Protein AF-A0A6M5Z534-F1 (afdb_monomer_lite)

Foldseek 3Di:
DQDPLVLLVQLLLLLLCVLQVNDDLVVSLVSLCCSQCVDPVPVDDPVPGQVVSVVVSVDCLRVPPPDPLFQDPLNSLLSLLSSLVSLDPDRQDPDDPPPPDPPCLVVLLVLLLVLLVQLVVQVVVCVVPNCVSSLVSLLVSVVVSVVVVCVVPVVVVVVVVVVLVSNQPPHPHPVRSVVSSVVCVVSVRDDDDRVVRDDDPPPPDPPPDCDPVNVVVVVVVVVVVVVVSSCCRNPVVSVVSVVSNPDDD

Radius of gyration: 26.41 Å; chains: 1; bounding box: 62×45×67 Å

Secondary structure (DSSP, 8-state):
----HHHHHHHHHHHHHHHTTSS-HHHHHHHHHHHHS--GGG---GGG--HHHHHHHHSHHHH-SS--SS--HHHHHHHHHHHHHHHS-PPPPP-----TTTTTHHHHHHHHHHHHHHHHHHHHHHHHS-HHHHHHHHHHHHHHHHHHHHHHT-HHHHHHHHHHHHTTTTSSSHHHHHHHGGGGGGGTPPPP-HHHH-PPP-TT-------HHHHHHHHHHHHHHHHHHHHIIIIIHHHHHHHHHHS--

pLDDT: mean 77.67, std 13.7, range [43.62, 94.12]

Organism: NCBI:txid2774151

Structure (mmCIF, N/CA/C/O backbone):
data_AF-A0A6M5Z534-F1
#
_entry.id   AF-A0A6M5Z534-F1
#
loop_
_atom_site.group_PDB
_atom_site.id
_atom_site.type_symbol
_atom_site.label_atom_id
_atom_site.label_alt_id
_atom_site.label_comp_id
_atom_site.label_asym_id
_atom_site.label_entity_id
_atom_site.label_seq_id
_atom_site.pdbx_PDB_ins_code
_atom_site.Cartn_x
_atom_site.Cartn_y
_atom_site.Cartn_z
_atom_site.occupancy
_atom_site.B_iso_or_equiv
_atom_site.auth_seq_id
_atom_site.auth_comp_id
_atom_site.auth_asym_id
_atom_site.auth_atom_id
_atom_site.pdbx_PDB_model_num
ATOM 1 N N . MET A 1 1 ? 7.774 17.736 -16.861 1.00 56.62 1 MET A N 1
ATOM 2 C CA . MET A 1 1 ? 9.237 18.019 -16.768 1.00 56.62 1 MET A CA 1
ATOM 3 C C . MET A 1 1 ? 9.898 17.125 -17.794 1.00 56.62 1 MET A C 1
ATOM 5 O O . MET A 1 1 ? 9.495 15.976 -17.872 1.00 56.62 1 MET A O 1
ATOM 9 N N . SER A 1 2 ? 10.858 17.611 -18.590 1.00 67.00 2 SER A N 1
ATOM 10 C CA . SER A 1 2 ? 11.433 16.790 -19.666 1.00 67.00 2 SER A CA 1
ATOM 11 C C . SER A 1 2 ? 12.039 15.503 -19.109 1.00 67.00 2 SER A C 1
ATOM 13 O O . SER A 1 2 ? 12.927 15.553 -18.260 1.00 67.00 2 SER A O 1
ATOM 15 N N . VAL A 1 3 ? 11.538 14.369 -19.587 1.00 72.50 3 VAL A N 1
ATOM 16 C CA . VAL A 1 3 ? 12.005 13.038 -19.203 1.00 72.50 3 VAL A CA 1
ATOM 17 C C . VAL A 1 3 ? 13.441 12.828 -19.692 1.00 72.50 3 VAL A C 1
ATOM 19 O O . VAL A 1 3 ? 13.715 12.964 -20.884 1.00 72.50 3 VAL A O 1
ATOM 22 N N . ASP A 1 4 ? 14.353 12.464 -18.788 1.00 83.94 4 ASP A N 1
ATOM 23 C CA . ASP A 1 4 ? 15.720 12.065 -19.141 1.00 83.94 4 ASP A CA 1
ATOM 24 C C . ASP A 1 4 ? 15.710 10.650 -19.742 1.00 83.94 4 ASP A C 1
ATOM 26 O O . ASP A 1 4 ? 15.787 9.644 -19.029 1.00 83.94 4 ASP A O 1
ATOM 30 N N . ARG A 1 5 ? 15.575 10.581 -21.073 1.00 86.38 5 ARG A N 1
ATOM 31 C CA . ARG A 1 5 ? 15.491 9.321 -21.830 1.00 86.38 5 ARG A CA 1
ATOM 32 C C . ARG A 1 5 ? 16.682 8.414 -21.590 1.00 86.38 5 ARG A C 1
ATOM 34 O O . ARG A 1 5 ? 16.492 7.268 -21.216 1.00 86.38 5 ARG A O 1
ATOM 41 N N . ALA A 1 6 ? 17.896 8.950 -21.683 1.00 87.62 6 ALA A N 1
ATOM 42 C CA . ALA A 1 6 ? 19.110 8.156 -21.520 1.00 87.62 6 ALA A CA 1
ATOM 43 C C . ALA A 1 6 ? 19.167 7.463 -20.147 1.00 87.62 6 ALA A C 1
ATOM 45 O O . ALA A 1 6 ? 19.640 6.332 -20.026 1.00 87.62 6 ALA A O 1
ATOM 46 N N . ARG A 1 7 ? 18.669 8.130 -19.100 1.00 85.81 7 ARG A N 1
ATOM 47 C CA . ARG A 1 7 ? 18.585 7.560 -17.751 1.00 85.81 7 ARG A CA 1
ATOM 48 C C . ARG A 1 7 ? 17.491 6.503 -17.639 1.00 85.81 7 ARG A C 1
ATOM 50 O O . ARG A 1 7 ? 17.735 5.471 -17.017 1.00 85.81 7 ARG A O 1
ATOM 57 N N . ARG A 1 8 ? 16.311 6.738 -18.221 1.00 88.19 8 ARG A N 1
ATOM 58 C CA . ARG A 1 8 ? 15.219 5.752 -18.218 1.00 88.19 8 ARG A CA 1
ATOM 59 C C . ARG A 1 8 ? 15.569 4.509 -19.023 1.00 88.19 8 ARG A C 1
ATOM 61 O O . ARG A 1 8 ? 15.353 3.419 -18.507 1.00 88.19 8 ARG A O 1
ATOM 68 N N . ASP A 1 9 ? 16.188 4.664 -20.187 1.00 90.75 9 ASP A N 1
ATOM 69 C CA . ASP A 1 9 ? 16.627 3.559 -21.044 1.00 90.75 9 ASP A CA 1
ATOM 70 C C . ASP A 1 9 ? 17.647 2.678 -20.310 1.00 90.75 9 ASP A C 1
ATOM 72 O O . ASP A 1 9 ? 17.491 1.463 -20.238 1.00 90.75 9 ASP A O 1
ATOM 76 N N . ALA A 1 10 ? 18.628 3.286 -19.633 1.00 90.38 10 ALA A N 1
ATOM 77 C CA . ALA A 1 10 ? 19.610 2.539 -18.846 1.00 90.38 10 ALA A CA 1
ATOM 78 C C . ALA A 1 10 ? 18.983 1.763 -17.669 1.00 90.38 10 ALA A C 1
ATOM 80 O O . ALA A 1 10 ? 19.443 0.674 -17.313 1.00 90.38 10 ALA A O 1
ATOM 81 N N . VAL A 1 11 ? 17.943 2.318 -17.038 1.00 90.81 11 VAL A N 1
ATOM 82 C CA . VAL A 1 11 ? 17.196 1.630 -15.975 1.00 90.81 11 VAL A CA 1
ATOM 83 C C . VAL A 1 11 ? 16.298 0.532 -16.552 1.00 90.81 11 VAL A C 1
ATOM 85 O O . VAL A 1 11 ? 16.211 -0.546 -15.960 1.00 90.81 11 VAL A O 1
ATOM 88 N N . ALA A 1 12 ? 15.667 0.778 -17.701 1.00 92.88 12 ALA A N 1
ATOM 89 C CA . ALA A 1 12 ? 14.859 -0.192 -18.429 1.00 92.88 12 ALA A CA 1
ATOM 90 C C . ALA A 1 12 ? 15.702 -1.408 -18.836 1.00 92.88 12 ALA A C 1
ATOM 92 O O . ALA A 1 12 ? 15.319 -2.539 -18.544 1.00 92.88 12 ALA A O 1
ATOM 93 N N . ASP A 1 13 ? 16.897 -1.188 -19.383 1.00 93.62 13 ASP A N 1
ATOM 94 C CA . ASP A 1 13 ? 17.834 -2.254 -19.734 1.00 93.62 13 ASP A CA 1
ATOM 95 C C . ASP A 1 13 ? 18.224 -3.089 -18.512 1.00 93.62 13 ASP A C 1
ATOM 97 O O . ASP A 1 13 ? 18.169 -4.319 -18.549 1.00 93.62 13 ASP A O 1
ATOM 101 N N . ALA A 1 14 ? 18.550 -2.441 -17.389 1.00 91.50 14 ALA A N 1
ATOM 102 C CA . ALA A 1 14 ? 18.894 -3.142 -16.155 1.00 91.50 14 ALA A CA 1
ATOM 103 C C . ALA A 1 14 ? 17.724 -3.980 -15.607 1.00 91.50 14 ALA A C 1
ATOM 105 O O . ALA A 1 14 ? 17.927 -5.107 -15.146 1.00 91.50 14 ALA A O 1
ATOM 106 N N . LEU A 1 15 ? 16.496 -3.454 -15.669 1.00 91.06 15 LEU A N 1
ATOM 107 C CA . LEU A 1 15 ? 15.282 -4.186 -15.302 1.00 91.06 15 LEU A CA 1
ATOM 108 C C . LEU A 1 15 ? 15.031 -5.367 -16.240 1.00 91.06 15 LEU A C 1
ATOM 110 O O . LEU A 1 15 ? 14.751 -6.467 -15.766 1.00 91.06 15 LEU A O 1
ATOM 114 N N . ALA A 1 16 ? 15.171 -5.173 -17.549 1.00 93.19 16 ALA A N 1
ATOM 115 C CA . ALA A 1 16 ? 15.016 -6.232 -18.537 1.00 93.19 16 ALA A CA 1
ATOM 116 C C . ALA A 1 16 ? 16.054 -7.346 -18.335 1.00 93.19 16 ALA A C 1
ATOM 118 O O . ALA A 1 16 ? 15.709 -8.525 -18.409 1.00 93.19 16 ALA A O 1
ATOM 119 N N . SER A 1 17 ? 17.312 -7.007 -18.038 1.00 91.56 17 SER A N 1
ATOM 120 C CA . SER A 1 17 ? 18.359 -7.990 -17.723 1.00 91.56 17 SER A CA 1
ATOM 121 C C . SER A 1 17 ? 18.075 -8.747 -16.422 1.00 91.56 17 SER A C 1
ATOM 123 O O . SER A 1 17 ? 18.305 -9.954 -16.343 1.00 91.56 17 SER A O 1
ATOM 125 N N . PHE A 1 18 ? 17.511 -8.083 -15.409 1.00 89.50 18 PHE A N 1
ATOM 126 C CA . PHE A 1 18 ? 17.047 -8.753 -14.191 1.00 89.50 18 PHE A CA 1
ATOM 127 C C . PHE A 1 18 ? 15.899 -9.734 -14.473 1.00 89.50 18 PHE A C 1
ATOM 129 O O . PHE A 1 18 ? 15.953 -10.877 -14.022 1.00 89.50 18 PHE A O 1
ATOM 136 N N . LEU A 1 19 ? 14.895 -9.328 -15.257 1.00 89.81 19 LEU A N 1
ATOM 137 C CA . LEU A 1 19 ? 13.763 -10.184 -15.631 1.00 89.81 19 LEU A CA 1
ATOM 138 C C . LEU A 1 19 ? 14.198 -11.390 -16.479 1.00 89.81 19 LEU A C 1
ATOM 140 O O . LEU A 1 19 ? 13.690 -12.494 -16.298 1.00 89.81 19 LEU A O 1
ATOM 144 N N . ARG A 1 20 ? 15.196 -11.221 -17.351 1.00 90.56 20 ARG A N 1
ATOM 145 C CA . ARG A 1 20 ? 15.816 -12.327 -18.102 1.00 90.56 20 ARG A CA 1
ATOM 146 C C . ARG A 1 20 ? 16.668 -13.261 -17.230 1.00 90.56 20 ARG A C 1
ATOM 148 O O . ARG A 1 20 ? 17.043 -14.339 -17.685 1.00 90.56 20 ARG A O 1
ATOM 155 N N . GLY A 1 21 ? 16.957 -12.879 -15.984 1.00 86.44 21 GLY A N 1
ATOM 156 C CA . GLY A 1 21 ? 17.828 -13.624 -15.073 1.00 86.44 21 GLY A CA 1
ATOM 157 C C . GLY A 1 21 ? 19.325 -13.449 -15.355 1.00 86.44 21 GLY A C 1
ATOM 158 O O . GLY A 1 21 ? 20.138 -14.187 -14.803 1.00 86.44 21 GLY A O 1
ATOM 159 N N . GLU A 1 22 ? 19.703 -12.482 -16.195 1.00 89.81 22 GLU A N 1
ATOM 160 C CA . GLU A 1 22 ? 21.097 -12.171 -16.547 1.00 89.81 22 GLU A CA 1
ATOM 161 C C . GLU A 1 22 ? 21.811 -11.398 -15.429 1.00 89.81 22 GLU A C 1
ATOM 163 O O . GLU A 1 22 ? 23.031 -11.459 -15.293 1.00 89.81 22 GLU A O 1
ATOM 168 N N . THR A 1 23 ? 21.052 -10.652 -14.625 1.00 86.94 23 THR A N 1
ATOM 169 C CA . THR A 1 23 ? 21.560 -9.762 -13.573 1.00 86.94 23 THR A CA 1
ATOM 170 C C . THR A 1 23 ? 20.944 -10.126 -12.229 1.00 86.94 23 THR A C 1
ATOM 172 O O . THR A 1 23 ? 19.753 -10.426 -12.129 1.00 86.94 23 THR A O 1
ATOM 175 N N . ARG A 1 24 ? 21.739 -10.080 -11.154 1.00 84.06 24 ARG A N 1
ATOM 176 C CA . ARG A 1 24 ? 21.232 -10.356 -9.800 1.00 84.06 24 ARG A CA 1
ATOM 177 C C . ARG A 1 24 ? 20.480 -9.145 -9.247 1.00 84.06 24 ARG A C 1
ATOM 179 O O . ARG A 1 24 ? 20.825 -8.001 -9.523 1.00 84.06 24 ARG A O 1
ATOM 186 N N . ARG A 1 25 ? 19.521 -9.371 -8.341 1.00 81.62 25 ARG A N 1
ATOM 187 C CA . ARG A 1 25 ? 18.760 -8.287 -7.680 1.00 81.62 25 ARG A CA 1
ATOM 188 C C . ARG A 1 25 ? 19.654 -7.201 -7.065 1.00 81.62 25 ARG A C 1
ATOM 190 O O . ARG A 1 25 ? 19.346 -6.020 -7.168 1.00 81.62 25 ARG A O 1
ATOM 197 N N . ASN A 1 26 ? 20.766 -7.585 -6.434 1.00 82.50 26 ASN A N 1
ATOM 198 C CA . ASN A 1 26 ? 21.688 -6.628 -5.809 1.00 82.50 26 ASN A CA 1
ATOM 199 C C . ASN A 1 26 ? 22.354 -5.699 -6.834 1.00 82.50 26 ASN A C 1
ATOM 201 O O . ASN A 1 26 ? 22.582 -4.529 -6.534 1.00 82.50 26 ASN A O 1
ATOM 205 N N . GLU A 1 27 ? 22.646 -6.211 -8.030 1.00 84.75 27 GLU A N 1
ATOM 206 C CA . GLU A 1 27 ? 23.229 -5.440 -9.130 1.00 84.75 27 GLU A CA 1
ATOM 207 C C . GLU A 1 27 ? 22.190 -4.467 -9.698 1.00 84.75 27 GLU A C 1
ATOM 209 O O . GLU A 1 27 ? 22.490 -3.282 -9.826 1.00 84.75 27 GLU A O 1
ATOM 214 N N . LEU A 1 28 ? 20.941 -4.910 -9.897 1.00 86.00 28 LEU A N 1
ATOM 215 C CA . LEU A 1 28 ? 19.825 -4.030 -10.269 1.00 86.00 28 LEU A CA 1
ATOM 216 C C . LEU A 1 28 ? 19.638 -2.886 -9.256 1.00 86.00 28 LEU A C 1
ATOM 218 O O . LEU A 1 28 ? 19.561 -1.718 -9.633 1.00 86.00 28 LEU A O 1
ATOM 222 N N . VAL A 1 29 ? 19.607 -3.203 -7.958 1.00 84.44 29 VAL A N 1
ATOM 223 C CA . VAL A 1 29 ? 19.466 -2.196 -6.893 1.00 84.44 29 VAL A CA 1
ATOM 224 C C . VAL A 1 29 ? 20.649 -1.225 -6.885 1.00 84.44 29 VAL A C 1
ATOM 226 O O . VAL A 1 29 ? 20.459 -0.032 -6.651 1.00 84.44 29 VAL A O 1
ATOM 229 N N . ALA A 1 30 ? 21.869 -1.698 -7.147 1.00 85.06 30 ALA A N 1
ATOM 230 C CA . ALA A 1 30 ? 23.040 -0.832 -7.252 1.00 85.06 30 ALA A CA 1
ATOM 231 C C . ALA A 1 30 ? 22.933 0.132 -8.446 1.00 85.06 30 ALA A C 1
ATOM 233 O O . ALA A 1 30 ? 23.210 1.324 -8.288 1.00 85.06 30 ALA A O 1
ATOM 234 N N . VAL A 1 31 ? 22.476 -0.356 -9.605 1.00 85.88 31 VAL A N 1
ATOM 235 C CA . VAL A 1 31 ? 22.233 0.463 -10.803 1.00 85.88 31 VAL A CA 1
ATOM 236 C C . VAL A 1 31 ? 21.167 1.524 -10.528 1.00 85.88 31 VAL A C 1
ATOM 238 O O . VAL A 1 31 ? 21.429 2.713 -10.714 1.00 85.88 31 VAL A O 1
ATOM 241 N N . LEU A 1 32 ? 20.013 1.131 -9.983 1.00 83.56 32 LEU A N 1
ATOM 242 C CA . LEU A 1 32 ? 18.948 2.062 -9.605 1.00 83.56 32 LEU A CA 1
ATOM 243 C C . LEU A 1 32 ? 19.436 3.115 -8.606 1.00 83.56 32 LEU A C 1
ATOM 245 O O . LEU A 1 32 ? 19.198 4.301 -8.799 1.00 83.56 32 LEU A O 1
ATOM 249 N N . ARG A 1 33 ? 20.189 2.722 -7.570 1.00 83.50 33 ARG A N 1
ATOM 250 C CA . ARG A 1 33 ? 20.744 3.668 -6.587 1.00 83.50 33 ARG A CA 1
ATOM 251 C C . ARG A 1 33 ? 21.695 4.676 -7.218 1.00 83.50 33 ARG A C 1
ATOM 253 O O . ARG A 1 33 ? 21.620 5.849 -6.861 1.00 83.50 33 ARG A O 1
ATOM 260 N N . ARG A 1 34 ? 22.551 4.248 -8.151 1.00 83.44 34 ARG A N 1
ATOM 261 C CA . ARG A 1 34 ? 23.452 5.141 -8.898 1.00 83.44 34 ARG A CA 1
ATOM 262 C C . ARG A 1 34 ? 22.665 6.164 -9.711 1.00 83.44 34 ARG A C 1
ATOM 264 O O . ARG A 1 34 ? 23.041 7.333 -9.754 1.00 83.44 34 ARG A O 1
ATOM 271 N N . PHE A 1 35 ? 21.573 5.719 -10.325 1.00 77.88 35 PHE A N 1
ATOM 272 C CA . PHE A 1 35 ? 20.682 6.576 -11.087 1.00 77.88 35 PHE A CA 1
ATOM 273 C C . PHE A 1 35 ? 19.674 7.333 -10.234 1.00 77.88 35 PHE A C 1
ATOM 275 O O . PHE A 1 35 ? 19.040 8.198 -10.788 1.00 77.88 35 PHE A O 1
ATOM 282 N N . VAL A 1 36 ? 19.507 7.095 -8.937 1.00 73.38 36 VAL A N 1
ATOM 283 C CA . VAL A 1 36 ? 18.584 7.852 -8.060 1.00 73.38 36 VAL A CA 1
ATOM 284 C C . VAL A 1 36 ? 19.355 8.869 -7.222 1.00 73.38 36 VAL A C 1
ATOM 286 O O . VAL A 1 36 ? 18.963 10.027 -7.091 1.00 73.38 36 VAL A O 1
ATOM 289 N N . ARG A 1 37 ? 20.525 8.469 -6.716 1.00 69.81 37 ARG A N 1
ATOM 290 C CA . ARG A 1 37 ? 21.450 9.309 -5.953 1.00 69.81 37 ARG A CA 1
ATOM 291 C C . ARG A 1 37 ? 22.736 9.508 -6.755 1.00 69.81 37 ARG A C 1
ATOM 293 O O . ARG A 1 37 ? 23.742 8.879 -6.425 1.0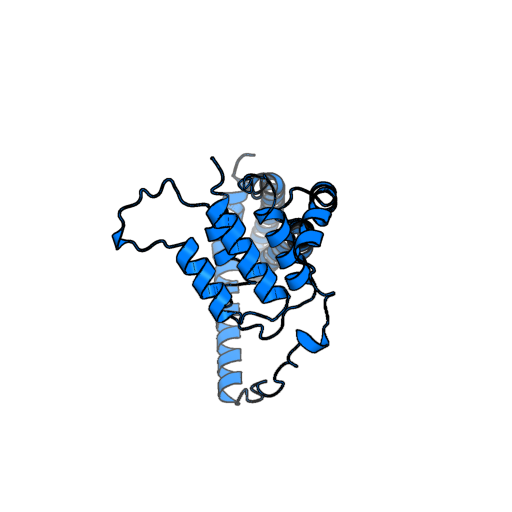0 69.81 37 ARG A O 1
ATOM 300 N N . PRO A 1 38 ? 22.736 10.360 -7.797 1.00 60.94 38 PRO A N 1
ATOM 301 C CA . PRO A 1 38 ? 23.987 10.737 -8.434 1.00 60.94 38 PRO A CA 1
ATOM 302 C C . PRO A 1 38 ? 24.886 11.369 -7.366 1.00 60.94 38 PRO A C 1
ATOM 304 O O . PRO A 1 38 ? 24.415 12.207 -6.594 1.00 60.94 38 PRO A O 1
ATOM 307 N N . ASP A 1 39 ? 26.139 10.912 -7.283 1.00 56.91 39 ASP A N 1
ATOM 308 C CA . ASP A 1 39 ? 27.098 11.285 -6.240 1.00 56.91 39 ASP A CA 1
ATOM 309 C C . ASP A 1 39 ? 26.987 12.765 -5.857 1.00 56.91 39 ASP A C 1
ATOM 311 O O . ASP A 1 39 ? 27.167 13.657 -6.694 1.00 56.91 39 ASP A O 1
ATOM 315 N N . ALA A 1 40 ? 26.739 13.025 -4.569 1.00 53.62 40 ALA A N 1
ATOM 316 C CA . ALA A 1 40 ? 26.639 14.372 -4.002 1.00 53.62 40 ALA A CA 1
ATOM 317 C C . ALA A 1 40 ? 27.876 15.245 -4.309 1.00 53.62 40 ALA A C 1
ATOM 319 O O . ALA A 1 40 ? 27.802 16.470 -4.266 1.00 53.62 40 ALA A O 1
ATOM 320 N N . ALA A 1 41 ? 28.994 14.618 -4.693 1.00 52.59 41 ALA A N 1
ATOM 321 C CA . ALA A 1 41 ? 30.224 15.264 -5.129 1.00 52.59 41 ALA A CA 1
ATOM 322 C C . ALA A 1 41 ? 30.094 16.099 -6.422 1.00 52.59 41 ALA A C 1
ATOM 324 O O . ALA A 1 41 ? 30.957 16.935 -6.675 1.00 52.59 41 ALA A O 1
ATOM 325 N N . LYS A 1 42 ? 29.054 15.909 -7.253 1.00 56.84 42 LYS A N 1
ATOM 326 C CA . LYS A 1 42 ? 28.918 16.609 -8.551 1.00 56.84 42 LYS A CA 1
ATOM 327 C C . LYS A 1 42 ? 28.039 17.864 -8.544 1.00 56.84 42 LYS A C 1
ATOM 329 O O . LYS A 1 42 ? 27.848 18.446 -9.608 1.00 56.84 42 LYS A O 1
ATOM 334 N N . GLY A 1 43 ? 27.502 18.288 -7.396 1.00 52.91 43 GLY A N 1
ATOM 335 C CA . GLY A 1 43 ? 26.816 19.583 -7.257 1.00 52.91 43 GLY A CA 1
ATOM 336 C C . GLY A 1 43 ? 25.625 19.822 -8.200 1.00 52.91 43 GLY A C 1
ATOM 337 O O . GLY A 1 43 ? 25.255 20.973 -8.422 1.00 52.91 43 GLY A O 1
ATOM 338 N N . ARG A 1 44 ? 25.027 18.772 -8.787 1.00 54.12 44 ARG A N 1
ATOM 339 C CA . ARG A 1 44 ? 23.883 18.941 -9.693 1.00 54.12 44 ARG A CA 1
ATOM 340 C C . ARG A 1 44 ? 22.640 19.373 -8.901 1.00 54.12 44 ARG A C 1
ATOM 342 O O . ARG A 1 44 ? 22.354 18.765 -7.866 1.00 54.12 44 ARG A O 1
ATOM 349 N N . PRO A 1 45 ? 21.906 20.399 -9.365 1.00 53.47 45 PRO A N 1
ATOM 350 C CA . PRO A 1 45 ? 20.724 20.900 -8.680 1.00 53.47 45 PRO A CA 1
ATOM 351 C C . PRO A 1 45 ? 19.637 19.823 -8.565 1.00 53.47 45 PRO A C 1
ATOM 353 O O . PRO A 1 45 ? 19.419 19.017 -9.465 1.00 53.47 45 PRO A O 1
ATOM 356 N N . GLN A 1 46 ? 18.918 19.850 -7.443 1.00 54.94 46 GLN A N 1
ATOM 357 C CA . GLN A 1 46 ? 17.850 18.912 -7.071 1.00 54.94 46 GLN A CA 1
ATOM 358 C C . GLN A 1 46 ? 16.653 18.896 -8.048 1.00 54.94 46 GLN A C 1
ATOM 360 O O . GLN A 1 46 ? 15.821 17.997 -7.974 1.00 54.94 46 GLN A O 1
ATOM 365 N N . ALA A 1 47 ? 16.595 19.855 -8.977 1.00 52.66 47 ALA A N 1
ATOM 366 C CA . ALA A 1 47 ? 15.571 19.995 -10.010 1.00 52.66 47 ALA A CA 1
ATOM 367 C C . ALA A 1 47 ? 15.656 18.953 -11.148 1.00 52.66 47 ALA A C 1
ATOM 369 O O . ALA A 1 47 ? 14.782 18.945 -12.003 1.00 52.66 47 ALA A O 1
ATOM 370 N N . ASP A 1 48 ? 16.667 18.077 -11.153 1.00 60.69 48 ASP A N 1
ATOM 371 C CA . ASP A 1 48 ? 16.905 17.063 -12.203 1.00 60.69 48 ASP A CA 1
ATOM 372 C C . ASP A 1 48 ? 16.658 15.618 -11.703 1.00 60.69 48 ASP A C 1
ATOM 374 O O . ASP A 1 48 ? 17.223 14.627 -12.185 1.00 60.69 48 ASP A O 1
ATOM 378 N N . ARG A 1 49 ? 15.867 15.485 -10.630 1.00 68.19 49 ARG A N 1
ATOM 379 C CA . ARG A 1 49 ? 15.460 14.187 -10.080 1.00 68.19 49 ARG A CA 1
ATOM 380 C C . ARG A 1 49 ? 14.179 13.711 -10.755 1.00 68.19 49 ARG A C 1
ATOM 382 O O . ARG A 1 49 ? 13.147 14.365 -10.650 1.00 68.19 49 ARG A O 1
ATOM 389 N N . ASP A 1 50 ? 14.265 12.560 -11.415 1.00 73.81 50 ASP A N 1
ATOM 390 C CA . ASP A 1 50 ? 13.100 11.824 -11.904 1.00 73.81 50 ASP A CA 1
ATOM 391 C C . ASP A 1 50 ? 12.416 11.179 -10.690 1.00 73.81 50 ASP A C 1
ATOM 393 O O . ASP A 1 50 ? 12.919 10.195 -10.141 1.00 73.81 50 ASP A O 1
ATOM 397 N N . ALA A 1 51 ? 11.324 11.791 -10.223 1.00 77.06 51 ALA A N 1
ATOM 398 C CA . ALA A 1 51 ? 10.592 11.358 -9.031 1.00 77.06 51 ALA A CA 1
ATOM 399 C C . ALA A 1 51 ? 10.106 9.901 -9.151 1.00 77.06 51 ALA A C 1
ATOM 401 O O . ALA A 1 51 ? 10.123 9.163 -8.166 1.00 77.06 51 ALA A O 1
ATOM 402 N N . TYR A 1 52 ? 9.847 9.446 -10.375 1.00 82.56 52 TYR A N 1
ATOM 403 C CA . TYR A 1 52 ? 9.436 8.082 -10.655 1.00 82.56 52 TYR A CA 1
ATOM 404 C C . TYR A 1 52 ? 10.544 7.071 -10.366 1.00 82.56 52 TYR A C 1
ATOM 406 O O . TYR A 1 52 ? 10.273 5.973 -9.891 1.00 82.56 52 TYR A O 1
ATOM 414 N N . LEU A 1 53 ? 11.811 7.420 -10.613 1.00 81.94 53 LEU A N 1
ATOM 415 C CA . LEU A 1 53 ? 12.929 6.536 -10.270 1.00 81.94 53 LEU A CA 1
ATOM 416 C C . LEU A 1 53 ? 13.117 6.436 -8.753 1.00 81.94 53 LEU A C 1
ATOM 418 O O . LEU A 1 53 ? 13.473 5.367 -8.251 1.00 81.94 53 LEU A O 1
ATOM 422 N N . ASP A 1 54 ? 12.852 7.526 -8.027 1.00 79.00 54 ASP A N 1
ATOM 423 C CA . ASP A 1 54 ? 12.845 7.529 -6.563 1.00 79.00 54 ASP A CA 1
ATOM 424 C C . ASP A 1 54 ? 11.715 6.624 -6.028 1.00 79.00 54 ASP A C 1
ATOM 426 O O . ASP A 1 54 ? 11.963 5.803 -5.139 1.00 79.00 54 ASP A O 1
ATOM 430 N N . GLU A 1 55 ? 10.508 6.704 -6.604 1.00 80.50 55 GLU A N 1
ATOM 431 C CA . GLU A 1 55 ? 9.372 5.829 -6.268 1.00 80.50 55 GLU A CA 1
ATOM 432 C C . GLU A 1 55 ? 9.655 4.364 -6.624 1.00 80.50 55 GLU A C 1
ATOM 434 O O . GLU A 1 55 ? 9.442 3.468 -5.806 1.00 80.50 55 GLU A O 1
ATOM 439 N N . LEU A 1 56 ? 10.198 4.103 -7.814 1.00 82.44 56 LEU A N 1
ATOM 440 C CA . LEU A 1 56 ? 10.570 2.769 -8.272 1.00 82.44 56 LEU A CA 1
ATOM 441 C C . LEU A 1 56 ? 11.587 2.127 -7.323 1.00 82.44 56 LEU A C 1
ATOM 443 O O . LEU A 1 56 ? 11.423 0.966 -6.945 1.00 82.44 56 LEU A O 1
ATOM 447 N N . LEU A 1 57 ? 12.606 2.873 -6.885 1.00 77.75 57 LEU A N 1
ATOM 448 C CA . LEU A 1 57 ? 13.578 2.384 -5.908 1.00 77.75 57 LEU A CA 1
ATOM 449 C C . LEU A 1 57 ? 12.935 2.111 -4.541 1.00 77.75 57 LEU A C 1
ATOM 451 O O . LEU A 1 57 ? 13.299 1.120 -3.909 1.00 77.75 57 LEU A O 1
ATOM 455 N N . ALA A 1 58 ? 12.006 2.966 -4.104 1.00 71.31 58 ALA A N 1
ATOM 456 C CA . ALA A 1 58 ? 11.262 2.815 -2.852 1.00 71.31 58 ALA A CA 1
ATOM 457 C C . ALA A 1 58 ? 10.176 1.724 -2.916 1.00 71.31 58 ALA A C 1
ATOM 459 O O . ALA A 1 58 ? 9.657 1.283 -1.885 1.00 71.31 58 ALA A O 1
ATOM 460 N N . SER A 1 59 ? 9.818 1.273 -4.121 1.00 72.12 59 SER A N 1
ATOM 461 C CA . SER A 1 59 ? 8.812 0.239 -4.309 1.00 72.12 59 SER A CA 1
ATOM 462 C C . SER A 1 59 ? 9.236 -1.053 -3.604 1.00 72.12 59 SER A C 1
ATOM 464 O O . SER A 1 59 ? 10.394 -1.490 -3.627 1.00 72.12 59 SER A O 1
ATOM 466 N N . SER A 1 60 ? 8.264 -1.696 -2.959 1.00 54.75 60 SER A N 1
ATOM 467 C CA . SER A 1 60 ? 8.478 -2.907 -2.157 1.00 54.75 60 SER A CA 1
ATOM 468 C C . SER A 1 60 ? 9.070 -4.077 -2.959 1.00 54.75 60 SER A C 1
ATOM 470 O O . SER A 1 60 ? 9.750 -4.935 -2.387 1.00 54.75 60 SER A O 1
ATOM 472 N N . CYS A 1 61 ? 8.886 -4.075 -4.285 1.00 60.44 61 CYS A N 1
ATOM 473 C CA . CYS A 1 61 ? 9.491 -5.035 -5.205 1.00 60.44 61 CYS A CA 1
ATOM 474 C C . CYS A 1 61 ? 11.027 -4.953 -5.206 1.00 60.44 61 CYS A C 1
ATOM 476 O O . CYS A 1 61 ? 11.699 -5.970 -5.379 1.00 60.44 61 CYS A O 1
ATOM 478 N N . LEU A 1 62 ? 11.607 -3.776 -4.942 1.00 61.50 62 LEU A N 1
ATOM 479 C CA . LEU A 1 62 ? 13.041 -3.517 -5.075 1.00 61.50 62 LEU A CA 1
ATOM 480 C C . LEU A 1 62 ? 13.730 -3.268 -3.728 1.00 61.50 62 LEU A C 1
ATOM 482 O O . LEU A 1 62 ? 14.762 -3.893 -3.476 1.00 61.50 62 LEU A O 1
ATOM 486 N N . GLU A 1 63 ? 13.135 -2.491 -2.816 1.00 57.50 63 GLU A N 1
ATOM 487 C CA . GLU A 1 63 ? 13.784 -2.091 -1.551 1.00 57.50 63 GLU A CA 1
ATOM 488 C C . GLU A 1 63 ? 13.714 -3.121 -0.409 1.00 57.50 63 GLU A C 1
ATOM 490 O O . GLU A 1 63 ? 14.142 -2.834 0.706 1.00 57.50 63 GLU A O 1
ATOM 495 N N . GLY A 1 64 ? 13.188 -4.320 -0.671 1.00 52.44 64 GLY A N 1
ATOM 496 C CA . GLY A 1 64 ? 12.928 -5.400 0.286 1.00 52.44 64 GLY A CA 1
ATOM 497 C C . GLY A 1 64 ? 13.771 -5.425 1.575 1.00 52.44 64 GLY A C 1
ATOM 498 O O . GLY A 1 64 ? 14.727 -6.190 1.693 1.00 52.44 64 GLY A O 1
ATOM 499 N N . LYS A 1 65 ? 13.336 -4.674 2.603 1.00 47.38 65 LYS A N 1
ATOM 500 C CA . LYS A 1 65 ? 13.674 -4.931 4.020 1.00 47.38 65 LYS A CA 1
ATOM 501 C C . LYS A 1 65 ? 13.168 -6.307 4.463 1.00 47.38 65 LYS A C 1
ATOM 503 O O . LYS A 1 65 ? 13.715 -6.912 5.378 1.00 47.38 65 LYS A O 1
ATOM 508 N N . TYR A 1 66 ? 12.159 -6.813 3.764 1.00 45.16 66 TYR A N 1
ATOM 509 C CA . TYR A 1 66 ? 11.806 -8.219 3.717 1.00 45.16 66 TYR A CA 1
ATOM 510 C C . TYR A 1 66 ? 12.432 -8.780 2.450 1.00 45.16 66 TYR A C 1
ATOM 512 O O . TYR A 1 66 ? 12.248 -8.201 1.387 1.00 45.16 66 TYR A O 1
ATOM 520 N N . ARG A 1 67 ? 13.204 -9.862 2.556 1.00 49.50 67 ARG A N 1
ATOM 521 C CA . ARG A 1 67 ? 13.676 -10.625 1.400 1.00 49.50 67 ARG A CA 1
ATOM 522 C C . ARG A 1 67 ? 12.528 -11.522 0.924 1.00 49.50 67 ARG A C 1
ATOM 524 O O . ARG A 1 67 ? 12.396 -12.609 1.481 1.00 49.50 67 ARG A O 1
ATOM 531 N N . PRO A 1 68 ? 11.709 -11.171 -0.080 1.00 52.03 68 PRO A N 1
ATOM 532 C CA . PRO A 1 68 ? 11.170 -12.216 -0.911 1.00 52.03 68 PRO A CA 1
ATOM 533 C C . PRO A 1 68 ? 12.344 -12.624 -1.804 1.00 52.03 68 PRO A C 1
ATOM 535 O O . PRO A 1 68 ? 12.760 -11.897 -2.706 1.00 52.03 68 PRO A O 1
ATOM 538 N N . THR A 1 69 ? 12.976 -13.743 -1.457 1.00 57.97 69 THR A N 1
ATOM 539 C CA . THR A 1 69 ? 13.882 -14.465 -2.360 1.00 57.97 69 THR A CA 1
ATOM 540 C C . THR A 1 69 ? 13.150 -14.949 -3.611 1.00 57.97 69 THR A C 1
ATOM 542 O O . THR A 1 69 ? 13.793 -15.308 -4.590 1.00 57.97 69 THR A O 1
ATOM 545 N N . SER A 1 70 ? 11.815 -14.893 -3.604 1.00 69.81 70 SER A N 1
ATOM 546 C CA . SER A 1 70 ? 10.959 -15.228 -4.725 1.00 69.81 70 SER A CA 1
ATOM 547 C C . SER A 1 70 ? 10.248 -14.019 -5.332 1.00 69.81 70 SER A C 1
ATOM 549 O O . SER A 1 70 ? 9.772 -13.132 -4.626 1.00 69.81 70 SER A O 1
ATOM 551 N N . LEU A 1 71 ? 10.159 -13.992 -6.659 1.00 77.44 71 LEU A N 1
ATOM 552 C CA . LEU A 1 71 ? 9.359 -13.022 -7.400 1.00 77.44 71 LEU A CA 1
ATOM 553 C C . LEU A 1 71 ? 8.002 -13.677 -7.698 1.00 77.44 71 LEU A C 1
ATOM 555 O O . LEU A 1 71 ? 7.935 -14.675 -8.417 1.00 77.44 71 LEU A O 1
ATOM 559 N N . SER A 1 72 ? 6.926 -13.166 -7.096 1.00 82.25 72 SER A N 1
ATOM 560 C CA . SER A 1 72 ? 5.567 -13.632 -7.401 1.00 82.25 72 SER A CA 1
ATOM 561 C C . SER A 1 72 ? 5.156 -13.215 -8.814 1.00 82.25 72 SER A C 1
ATOM 563 O O . SER A 1 72 ? 5.706 -12.260 -9.359 1.00 82.25 72 SER A O 1
ATOM 565 N N . GLU A 1 73 ? 4.158 -13.887 -9.386 1.00 84.94 73 GLU A N 1
ATOM 566 C CA . GLU A 1 73 ? 3.574 -13.511 -10.681 1.00 84.94 73 GLU A CA 1
ATOM 567 C C . GLU A 1 73 ? 3.088 -12.052 -10.681 1.00 84.94 73 GLU A C 1
ATOM 569 O O . GLU A 1 73 ? 3.413 -11.286 -11.583 1.00 84.94 73 GLU A O 1
ATOM 574 N N . GLU A 1 74 ? 2.421 -11.618 -9.605 1.00 82.19 74 GLU A N 1
ATOM 575 C CA . GLU A 1 74 ? 1.983 -10.224 -9.439 1.00 82.19 74 GLU A CA 1
ATOM 576 C C . GLU A 1 74 ? 3.163 -9.235 -9.473 1.00 82.19 74 GLU A C 1
ATOM 578 O O . GLU A 1 74 ? 3.079 -8.174 -10.093 1.00 82.19 74 GLU A O 1
ATOM 583 N N . ALA A 1 75 ? 4.282 -9.578 -8.825 1.00 80.44 75 ALA A N 1
ATOM 584 C CA . ALA A 1 75 ? 5.474 -8.735 -8.815 1.00 80.44 75 ALA A CA 1
ATOM 585 C C . ALA A 1 75 ? 6.204 -8.757 -10.170 1.00 80.44 75 ALA A C 1
ATOM 587 O O . ALA A 1 75 ? 6.729 -7.728 -10.599 1.00 80.44 75 ALA A O 1
ATOM 588 N N . TRP A 1 76 ? 6.210 -9.902 -10.861 1.00 87.56 76 TRP A N 1
ATOM 589 C CA . TRP A 1 76 ? 6.708 -10.030 -12.232 1.00 87.56 76 TRP A CA 1
ATOM 590 C C . TRP A 1 76 ? 5.929 -9.121 -13.187 1.00 87.56 76 TRP A C 1
ATOM 592 O O . TRP A 1 76 ? 6.528 -8.301 -13.884 1.00 87.56 76 TRP A O 1
ATOM 602 N N . GLU A 1 77 ? 4.597 -9.202 -13.171 1.00 87.50 77 GLU A N 1
ATOM 603 C CA . GLU A 1 77 ? 3.741 -8.342 -13.987 1.00 87.50 77 GLU A CA 1
ATOM 604 C C . GLU A 1 77 ? 3.919 -6.862 -13.641 1.00 87.50 77 GLU A C 1
ATOM 606 O O . GLU A 1 77 ? 4.054 -6.037 -14.544 1.00 87.50 77 GLU A O 1
ATOM 611 N N . GLY A 1 78 ? 3.976 -6.517 -12.351 1.00 86.38 78 GLY A N 1
ATOM 612 C CA . GLY A 1 78 ? 4.242 -5.146 -11.912 1.00 86.38 78 GLY A CA 1
ATOM 613 C C . GLY A 1 78 ? 5.581 -4.620 -12.436 1.00 86.38 78 GLY A C 1
ATOM 614 O O . GLY A 1 78 ? 5.654 -3.508 -12.953 1.00 86.38 78 GLY A O 1
ATOM 615 N N . THR A 1 79 ? 6.631 -5.444 -12.405 1.00 88.44 79 THR A N 1
ATOM 616 C CA . THR A 1 79 ? 7.950 -5.077 -12.948 1.00 88.44 79 THR A CA 1
ATOM 617 C C . THR A 1 79 ? 7.903 -4.895 -14.469 1.00 88.44 79 THR A C 1
ATOM 619 O O . THR A 1 79 ? 8.505 -3.957 -14.990 1.00 88.44 79 THR A O 1
ATOM 622 N N . CYS A 1 80 ? 7.137 -5.724 -15.188 1.00 90.75 80 CYS A N 1
ATOM 623 C CA . CYS A 1 80 ? 6.907 -5.549 -16.625 1.00 90.75 80 CYS A CA 1
ATOM 624 C C . CYS A 1 80 ? 6.179 -4.231 -16.934 1.00 90.75 80 CYS A C 1
ATOM 626 O O . CYS A 1 80 ? 6.529 -3.548 -17.894 1.00 90.75 80 CYS A O 1
ATOM 628 N N . ARG A 1 81 ? 5.205 -3.829 -16.109 1.00 89.88 81 ARG A N 1
ATOM 629 C CA . ARG A 1 81 ? 4.529 -2.527 -16.249 1.00 89.88 81 ARG A CA 1
ATOM 630 C C . ARG A 1 81 ? 5.497 -1.370 -16.038 1.00 89.88 81 ARG A C 1
ATOM 632 O O . ARG A 1 81 ? 5.520 -0.445 -16.844 1.00 89.88 81 ARG A O 1
ATOM 639 N N . HIS A 1 82 ? 6.338 -1.450 -15.007 1.00 89.88 82 HIS A N 1
ATOM 640 C CA . HIS A 1 82 ? 7.374 -0.448 -14.768 1.00 89.88 82 HIS A CA 1
ATOM 641 C C . HIS A 1 82 ? 8.359 -0.341 -15.937 1.00 89.88 82 HIS A C 1
ATOM 643 O O . HIS A 1 82 ? 8.720 0.769 -16.319 1.00 89.88 82 HIS A O 1
ATOM 649 N N . LEU A 1 83 ? 8.753 -1.474 -16.524 1.00 92.31 83 LEU A N 1
ATOM 650 C CA . LEU A 1 83 ? 9.628 -1.520 -17.694 1.00 92.31 83 LEU A CA 1
ATOM 651 C C . LEU A 1 83 ? 8.981 -0.865 -18.923 1.00 92.31 83 LEU A C 1
ATOM 653 O O . LEU A 1 83 ? 9.598 -0.014 -19.558 1.00 92.31 83 LEU A O 1
ATOM 657 N N . ALA A 1 84 ? 7.726 -1.201 -19.226 1.00 92.56 84 ALA A N 1
ATOM 658 C CA . ALA A 1 84 ? 7.002 -0.582 -20.335 1.00 92.56 84 ALA A CA 1
ATOM 659 C C . ALA A 1 84 ? 6.835 0.928 -20.136 1.00 92.56 84 ALA A C 1
ATOM 661 O O . ALA A 1 84 ? 6.957 1.691 -21.087 1.00 92.56 84 ALA A O 1
ATOM 662 N N . PHE A 1 85 ? 6.590 1.368 -18.900 1.00 91.94 85 PHE A N 1
ATOM 663 C CA . PHE A 1 85 ? 6.465 2.786 -18.584 1.00 91.94 85 PHE A CA 1
ATOM 664 C C . PHE A 1 85 ? 7.784 3.541 -18.737 1.00 91.94 85 PHE A C 1
ATOM 666 O O . PHE A 1 85 ? 7.788 4.642 -19.280 1.00 91.94 85 PHE A O 1
ATOM 673 N N . LEU A 1 86 ? 8.907 2.949 -18.318 1.00 91.50 86 LEU A N 1
ATOM 674 C CA . LEU A 1 86 ? 10.233 3.538 -18.531 1.00 91.50 86 LEU A CA 1
ATOM 675 C C . LEU A 1 86 ? 10.531 3.747 -20.017 1.00 91.50 86 LEU A C 1
ATOM 677 O O . LEU A 1 86 ? 11.073 4.789 -20.379 1.00 91.50 86 LEU A O 1
ATOM 681 N N . ASN A 1 87 ? 10.123 2.788 -20.850 1.00 92.69 87 ASN A N 1
ATOM 682 C CA . ASN A 1 87 ? 10.265 2.852 -22.302 1.00 92.69 87 ASN A CA 1
ATOM 683 C C . ASN A 1 87 ? 9.209 3.756 -22.978 1.00 92.69 87 ASN A C 1
ATOM 685 O O . ASN A 1 87 ? 9.330 4.105 -24.147 1.00 92.69 87 ASN A O 1
ATOM 689 N N . SER A 1 88 ? 8.148 4.135 -22.260 1.00 90.50 88 SER A N 1
ATOM 690 C CA . SER A 1 88 ? 7.088 5.005 -22.776 1.00 90.50 88 SER A CA 1
ATOM 691 C C . SER A 1 88 ? 7.429 6.483 -22.622 1.00 90.50 88 SER A C 1
ATOM 693 O O . SER A 1 88 ? 8.197 6.874 -21.738 1.00 90.50 88 SER A O 1
ATOM 695 N N . ASP A 1 89 ? 6.771 7.329 -23.419 1.00 87.50 89 ASP A N 1
ATOM 696 C CA . ASP A 1 89 ? 6.918 8.780 -23.316 1.00 87.50 89 ASP A CA 1
ATOM 697 C C . ASP A 1 89 ? 6.144 9.449 -22.167 1.00 87.50 89 ASP A C 1
ATOM 699 O O . ASP A 1 89 ? 6.085 10.676 -22.071 1.00 87.50 89 ASP A O 1
ATOM 703 N N . LEU A 1 90 ? 5.559 8.651 -21.276 1.00 86.44 90 LEU A N 1
ATOM 704 C CA . LEU A 1 90 ? 4.662 9.141 -20.242 1.00 86.44 90 LEU A CA 1
ATOM 705 C C . LEU A 1 90 ? 5.422 9.835 -19.101 1.00 86.44 90 LEU A C 1
ATOM 707 O O . LEU A 1 90 ? 6.435 9.353 -18.578 1.00 86.44 90 LEU A O 1
ATOM 711 N N . GLU A 1 91 ? 4.895 10.987 -18.685 1.00 82.06 91 GLU A N 1
ATOM 712 C CA . GLU A 1 91 ? 5.295 11.628 -17.436 1.00 82.06 91 GLU A CA 1
ATOM 713 C C . GLU A 1 91 ? 4.624 10.925 -16.250 1.00 82.06 91 GLU A C 1
ATOM 715 O O . GLU A 1 91 ? 3.488 10.451 -16.339 1.00 82.06 91 GLU A O 1
ATOM 720 N N . GLU A 1 92 ? 5.327 10.879 -15.119 1.00 74.69 92 GLU A N 1
ATOM 721 C CA . GLU A 1 92 ? 4.748 10.413 -13.863 1.00 74.69 92 GLU A CA 1
ATOM 722 C C . GLU A 1 92 ? 3.600 11.343 -13.477 1.00 74.69 92 GLU A C 1
ATOM 724 O O . GLU A 1 92 ? 3.782 12.543 -13.242 1.00 74.69 92 GLU A O 1
ATOM 729 N N . ARG A 1 93 ? 2.388 10.799 -13.416 1.00 70.75 93 ARG A N 1
ATOM 730 C CA . ARG A 1 93 ? 1.271 11.549 -12.859 1.00 70.75 93 ARG A CA 1
ATOM 731 C C . ARG A 1 93 ? 1.435 11.504 -11.346 1.00 70.75 93 ARG A C 1
ATOM 733 O O . ARG A 1 93 ? 1.525 10.437 -10.761 1.00 70.75 93 ARG A O 1
ATOM 740 N N . ARG A 1 94 ? 1.457 12.663 -10.687 1.00 62.47 94 ARG A N 1
ATOM 741 C CA . ARG A 1 94 ? 1.386 12.682 -9.222 1.00 62.47 94 ARG A CA 1
ATOM 742 C C . ARG A 1 94 ? 0.079 12.030 -8.805 1.00 62.47 94 ARG A C 1
ATOM 744 O O . ARG A 1 94 ? -0.989 12.502 -9.202 1.00 62.47 94 ARG A O 1
ATOM 751 N N . TRP A 1 95 ? 0.158 10.986 -7.990 1.00 60.09 95 TRP A N 1
ATOM 752 C CA . TRP A 1 95 ? -1.035 10.363 -7.438 1.00 60.09 95 TRP A CA 1
ATOM 753 C C . TRP A 1 95 ? -1.803 11.393 -6.616 1.00 60.09 95 TRP A C 1
ATOM 755 O O . TRP A 1 95 ? -1.361 11.853 -5.567 1.00 60.09 95 TRP A O 1
ATOM 765 N N . HIS A 1 96 ? -2.966 11.793 -7.125 1.00 54.50 96 HIS A N 1
ATOM 766 C CA . HIS A 1 96 ? -3.990 12.398 -6.295 1.00 54.50 96 HIS A CA 1
ATOM 767 C C . HIS A 1 96 ? -4.669 11.262 -5.553 1.00 54.50 96 HIS A C 1
ATOM 769 O O . HIS A 1 96 ? -5.417 10.486 -6.149 1.00 54.50 96 HIS A O 1
ATOM 775 N N . GLU A 1 97 ? -4.390 11.148 -4.255 1.00 55.06 97 GLU A N 1
ATOM 776 C CA . GLU A 1 97 ? -5.251 10.389 -3.359 1.00 55.06 97 GLU A CA 1
ATOM 777 C C . GLU A 1 97 ? -6.661 10.981 -3.492 1.00 55.06 97 GLU A C 1
ATOM 779 O O . GLU A 1 97 ? -6.867 12.145 -3.137 1.00 55.06 97 GLU A O 1
ATOM 784 N N . PRO A 1 98 ? -7.635 10.255 -4.072 1.00 48.38 98 PRO A N 1
ATOM 785 C CA . PRO A 1 98 ? -8.959 10.816 -4.258 1.00 48.38 98 PRO A CA 1
ATOM 786 C C . PRO A 1 98 ? -9.597 10.938 -2.875 1.00 48.38 98 PRO A C 1
ATOM 788 O O . PRO A 1 98 ? -9.954 9.917 -2.292 1.00 48.38 98 PRO A O 1
ATOM 791 N N . GLY A 1 99 ? -9.670 12.167 -2.354 1.00 52.62 99 GLY A N 1
ATOM 792 C CA . GLY A 1 99 ? -10.589 12.616 -1.301 1.00 52.62 99 GLY A CA 1
ATOM 793 C C . GLY A 1 99 ? -10.815 11.655 -0.132 1.00 52.62 99 GLY A C 1
ATOM 794 O O . GLY A 1 99 ? -11.961 11.460 0.264 1.00 52.62 99 GLY A O 1
ATOM 795 N N . GLY A 1 100 ? -9.753 11.041 0.399 1.00 49.28 100 GLY A N 1
ATOM 796 C CA . GLY A 1 100 ? -9.852 9.944 1.368 1.00 49.28 100 GLY A CA 1
ATOM 797 C C . GLY A 1 100 ? -10.499 10.305 2.708 1.00 49.28 100 GLY A C 1
ATOM 798 O O . GLY A 1 100 ? -11.018 9.413 3.373 1.00 49.28 100 GLY A O 1
ATOM 799 N N . ASP A 1 101 ? -10.523 11.588 3.073 1.00 54.97 101 ASP A N 1
ATOM 800 C CA . ASP A 1 101 ? -10.991 12.020 4.394 1.00 54.97 101 ASP A CA 1
ATOM 801 C C . ASP A 1 101 ? -12.360 12.721 4.386 1.00 54.97 101 ASP A C 1
ATOM 803 O O . ASP A 1 101 ? -13.063 12.682 5.398 1.00 54.97 101 ASP A O 1
ATOM 807 N N . ASP A 1 102 ? -12.794 13.326 3.274 1.00 57.94 102 ASP A N 1
ATOM 808 C CA . ASP A 1 102 ? -13.983 14.197 3.289 1.00 57.94 102 ASP A CA 1
ATOM 809 C C . ASP A 1 102 ? -15.306 13.476 2.975 1.00 57.94 102 ASP A C 1
ATOM 811 O O . ASP A 1 102 ? -16.344 13.856 3.523 1.00 57.94 102 ASP A O 1
ATOM 815 N N . GLU A 1 103 ? -15.311 12.405 2.170 1.00 63.62 103 GLU A N 1
ATOM 816 C CA . GLU A 1 103 ? -16.564 11.695 1.839 1.00 63.62 103 GLU A CA 1
ATOM 817 C C . GLU A 1 103 ? -17.143 10.908 3.030 1.00 63.62 103 GLU A C 1
ATOM 819 O O . GLU A 1 103 ? -18.366 10.812 3.190 1.00 63.62 103 GLU A O 1
ATOM 824 N N . ASP A 1 104 ? -16.282 10.382 3.906 1.00 69.44 104 ASP A N 1
ATOM 825 C CA . ASP A 1 104 ? -16.702 9.572 5.055 1.00 69.44 104 ASP A CA 1
ATOM 826 C C . ASP A 1 104 ? -17.005 10.415 6.305 1.00 69.44 104 ASP A C 1
ATOM 828 O O . ASP A 1 104 ? -17.791 10.006 7.170 1.00 69.44 104 ASP A O 1
ATOM 832 N N . ARG A 1 105 ? -16.469 11.638 6.383 1.00 72.69 105 ARG A N 1
ATOM 833 C CA . ARG A 1 105 ? -16.661 12.576 7.498 1.00 72.69 105 ARG A CA 1
ATOM 834 C C . ARG A 1 105 ? -18.131 12.829 7.872 1.00 72.69 105 ARG A C 1
ATOM 836 O O . ARG A 1 105 ? -18.460 12.704 9.057 1.00 72.69 105 ARG A O 1
ATOM 843 N N . PRO A 1 106 ? -19.067 13.114 6.940 1.00 79.50 106 PRO A N 1
ATOM 844 C CA . PRO A 1 106 ? -20.473 13.317 7.298 1.00 79.50 106 PRO A CA 1
ATOM 845 C C . PRO A 1 106 ? -21.139 12.054 7.868 1.00 79.50 106 PRO A C 1
ATOM 847 O O . PRO A 1 106 ? -22.020 12.164 8.728 1.00 79.50 106 PRO A O 1
ATOM 850 N N . ARG A 1 107 ? -20.713 10.855 7.442 1.00 79.38 107 ARG A N 1
ATOM 851 C CA . ARG A 1 107 ? -21.207 9.574 7.978 1.00 79.38 107 ARG A CA 1
ATOM 852 C C . ARG A 1 107 ? -20.654 9.310 9.376 1.00 79.38 107 ARG A C 1
ATOM 854 O O . ARG A 1 107 ? -21.420 8.920 10.257 1.00 79.38 107 ARG A O 1
ATOM 861 N N . MET A 1 108 ? -19.372 9.600 9.605 1.00 80.62 108 MET A N 1
ATOM 862 C CA . MET A 1 108 ? -18.747 9.506 10.928 1.00 80.62 108 MET A CA 1
ATOM 863 C C . MET A 1 108 ? -19.394 10.456 11.942 1.00 80.62 108 MET A C 1
ATOM 865 O O . MET A 1 108 ? -19.643 10.049 13.076 1.00 80.62 108 MET A O 1
ATOM 869 N N . ILE A 1 109 ? -19.730 11.688 11.536 1.00 84.31 109 ILE A N 1
ATOM 870 C CA . ILE A 1 109 ? -20.435 12.663 12.388 1.00 84.31 109 ILE A CA 1
ATOM 871 C C . ILE A 1 109 ? -21.842 12.162 12.745 1.00 84.31 109 ILE A C 1
ATOM 873 O O . ILE A 1 109 ? -22.254 12.249 13.903 1.00 84.31 109 ILE A O 1
ATOM 877 N N . LEU A 1 110 ? -22.592 11.618 11.778 1.00 86.56 110 LEU A N 1
ATOM 878 C CA . LEU A 1 110 ? -23.923 11.059 12.043 1.00 86.56 110 LEU A CA 1
ATOM 879 C C . LEU A 1 110 ? -23.847 9.869 13.008 1.00 86.56 110 LEU A C 1
ATOM 881 O O . LEU A 1 110 ? -24.637 9.794 13.949 1.00 86.56 110 LEU A O 1
ATOM 885 N N . LEU A 1 111 ? -22.888 8.966 12.797 1.00 86.62 111 LEU A N 1
ATOM 886 C CA . LEU A 1 111 ? -22.658 7.832 13.684 1.00 86.62 111 LEU A CA 1
ATOM 887 C C . LEU A 1 111 ? -22.301 8.315 15.097 1.00 86.62 111 LEU A C 1
ATOM 889 O O . LEU A 1 111 ? -22.919 7.876 16.063 1.00 86.62 111 LEU A O 1
ATOM 893 N N . ALA A 1 112 ? -21.382 9.278 15.222 1.00 87.50 112 ALA A N 1
ATOM 894 C CA . ALA A 1 112 ? -21.015 9.854 16.512 1.00 87.50 112 ALA A CA 1
ATOM 895 C C . ALA A 1 112 ? -22.240 10.416 17.254 1.00 87.50 112 ALA A C 1
ATOM 897 O O . ALA A 1 112 ? -22.430 10.102 18.422 1.00 87.50 112 ALA A O 1
ATOM 898 N N . ARG A 1 113 ? -23.135 11.144 16.570 1.00 90.31 113 ARG A N 1
ATOM 899 C CA . ARG A 1 113 ? -24.377 11.675 17.167 1.00 90.31 113 ARG A CA 1
ATOM 900 C C . ARG A 1 113 ? -25.294 10.586 17.727 1.00 90.31 113 ARG A C 1
ATOM 902 O O . ARG A 1 113 ? -25.820 10.755 18.825 1.00 90.31 113 ARG A O 1
ATOM 909 N N . TRP A 1 114 ? -25.467 9.474 17.011 1.00 92.06 114 TRP A N 1
ATOM 910 C CA . TRP A 1 114 ? -26.261 8.340 17.497 1.00 92.06 114 TRP A CA 1
ATOM 911 C C . TRP A 1 114 ? -25.653 7.704 18.748 1.00 92.06 114 TRP A C 1
ATOM 913 O O . TRP A 1 114 ? -26.368 7.426 19.711 1.0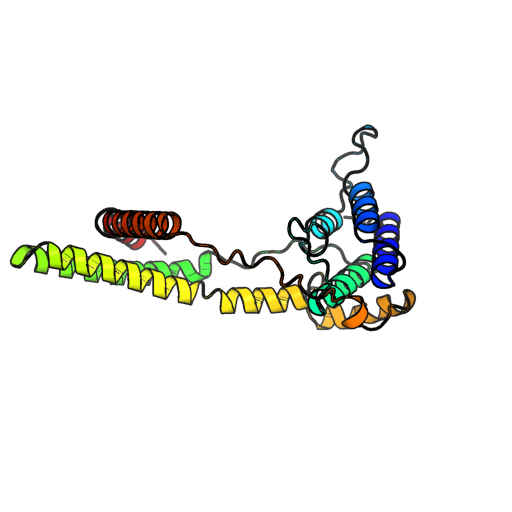0 92.06 114 TRP A O 1
ATOM 923 N N . HIS A 1 115 ? -24.332 7.521 18.760 1.00 89.25 115 HIS A N 1
ATOM 924 C CA . HIS A 1 115 ? -23.623 6.985 19.918 1.00 89.25 115 HIS A CA 1
ATOM 925 C C . HIS A 1 115 ? -23.664 7.943 21.123 1.00 89.25 115 HIS A C 1
ATOM 927 O O . HIS A 1 115 ? -23.883 7.481 22.243 1.00 89.25 115 HIS A O 1
ATOM 933 N N . THR A 1 116 ? -23.543 9.260 20.908 1.00 89.69 116 THR A N 1
ATOM 934 C CA . THR A 1 116 ? -23.703 10.279 21.961 1.00 89.69 116 THR A CA 1
ATOM 935 C C . THR A 1 116 ? -25.111 10.248 22.553 1.00 89.69 116 THR A C 1
ATOM 937 O O . THR A 1 116 ? -25.264 10.247 23.773 1.00 89.69 116 THR A O 1
ATOM 940 N N . LEU A 1 117 ? -26.151 10.167 21.713 1.00 91.12 117 LEU A N 1
ATOM 941 C CA . LEU A 1 117 ? -27.537 10.069 22.180 1.00 91.12 117 LEU A CA 1
ATOM 942 C C . LEU A 1 117 ? -27.748 8.811 23.037 1.00 91.12 117 LEU A C 1
ATOM 944 O O . LEU A 1 117 ? -28.318 8.893 24.123 1.00 91.12 117 LEU A O 1
ATOM 948 N N . GLY A 1 118 ? -27.233 7.662 22.585 1.00 88.88 118 GLY A N 1
ATOM 949 C CA . GLY A 1 118 ? -27.288 6.413 23.347 1.00 88.88 118 GLY A CA 1
ATOM 950 C C . GLY A 1 118 ? -26.577 6.506 24.702 1.00 88.88 118 GLY A C 1
ATOM 951 O O . GLY A 1 118 ? -27.099 6.022 25.705 1.00 88.88 118 GLY A O 1
ATOM 952 N N . GLN A 1 119 ? -25.426 7.182 24.761 1.00 88.81 119 GLN A N 1
ATOM 953 C CA . GLN A 1 119 ? -24.693 7.403 26.011 1.00 88.81 119 GLN A CA 1
ATOM 954 C C . GLN A 1 119 ? -25.419 8.340 26.979 1.00 88.81 119 GLN A C 1
ATOM 956 O O . GLN A 1 119 ? -25.382 8.100 28.184 1.00 88.81 119 GLN A O 1
ATOM 961 N N . LEU A 1 120 ? -26.106 9.372 26.482 1.00 88.88 120 LEU A N 1
ATOM 962 C CA . LEU A 1 120 ? -26.920 10.255 27.323 1.00 88.88 120 LEU A CA 1
ATOM 963 C C . LEU A 1 120 ? -28.071 9.489 27.984 1.00 88.88 120 LEU A C 1
ATOM 965 O O . LEU A 1 120 ? -28.281 9.616 29.190 1.00 88.88 120 LEU A O 1
ATOM 969 N N . VAL A 1 121 ? -28.765 8.637 27.220 1.00 90.81 121 VAL A N 1
ATOM 970 C CA . VAL A 1 121 ? -29.821 7.764 27.759 1.00 90.81 121 VAL A CA 1
ATOM 971 C C . VAL A 1 121 ? -29.245 6.800 28.799 1.00 90.81 121 VAL A C 1
ATOM 973 O O . VAL A 1 121 ? -29.784 6.687 29.898 1.00 90.81 121 VAL A O 1
ATOM 976 N N . ALA A 1 122 ? -28.120 6.148 28.494 1.00 87.38 122 ALA A N 1
ATOM 977 C CA . ALA A 1 122 ? -27.466 5.232 29.425 1.00 87.38 122 ALA A CA 1
ATOM 978 C C . ALA A 1 122 ? -26.985 5.923 30.711 1.00 87.38 122 ALA A C 1
ATOM 980 O O . ALA A 1 122 ? -27.083 5.335 31.785 1.00 87.38 122 ALA A O 1
ATOM 981 N N . SER A 1 123 ? -26.516 7.171 30.625 1.00 87.62 123 SER A N 1
ATOM 982 C CA . SER A 1 123 ? -26.154 7.989 31.788 1.00 87.62 123 SER A CA 1
ATOM 983 C C . SER A 1 123 ? -27.368 8.255 32.687 1.00 87.62 123 SER A C 1
ATOM 985 O O . SER A 1 123 ? -27.301 8.038 33.898 1.00 87.62 123 SER A O 1
ATOM 987 N N . GLY A 1 124 ? -28.516 8.613 32.096 1.00 89.06 124 GLY A N 1
ATOM 988 C CA . GLY A 1 124 ? -29.771 8.794 32.833 1.00 89.06 124 GLY A CA 1
ATOM 989 C C . GLY A 1 124 ? -30.246 7.520 33.540 1.00 89.06 124 GLY A C 1
ATOM 990 O O . GLY A 1 124 ? -30.646 7.566 34.701 1.00 89.06 124 GLY A O 1
ATOM 991 N N . VAL A 1 125 ? -30.139 6.360 32.883 1.00 90.00 125 VAL A N 1
ATOM 992 C CA . VAL A 1 125 ? -30.473 5.060 33.495 1.00 90.00 125 VAL A CA 1
ATOM 993 C C . VAL A 1 125 ? -29.482 4.688 34.602 1.00 90.00 125 VAL A C 1
ATOM 995 O O . VAL A 1 125 ? -29.891 4.189 35.651 1.00 90.00 125 VAL A O 1
ATOM 998 N N . ALA A 1 126 ? -28.187 4.938 34.404 1.00 90.00 126 ALA A N 1
ATOM 999 C CA . ALA A 1 126 ? -27.150 4.633 35.386 1.00 90.00 126 ALA A CA 1
ATOM 1000 C C . ALA A 1 126 ? -27.291 5.459 36.669 1.00 90.00 126 ALA A C 1
ATOM 1002 O O . ALA A 1 126 ? -27.034 4.931 37.749 1.00 90.00 126 ALA A O 1
ATOM 1003 N N . TYR A 1 127 ? -27.759 6.708 36.564 1.00 87.56 127 TYR A N 1
ATOM 1004 C CA . TYR A 1 127 ? -28.097 7.539 37.722 1.00 87.56 127 TYR A CA 1
ATOM 1005 C C . TYR A 1 127 ? -29.169 6.890 38.613 1.00 87.56 127 TYR A C 1
ATOM 1007 O O . TYR A 1 127 ? -29.091 6.979 39.835 1.00 87.56 127 TYR A O 1
ATOM 1015 N N . LEU A 1 128 ? -30.143 6.199 38.009 1.00 92.31 128 LEU A N 1
ATOM 1016 C CA . LEU A 1 128 ? -31.242 5.537 38.721 1.00 92.31 128 LEU A CA 1
ATOM 1017 C C . LEU A 1 128 ? -30.904 4.123 39.210 1.00 92.31 128 LEU A C 1
ATOM 1019 O O . LEU A 1 128 ? -31.619 3.582 40.049 1.00 92.31 128 LEU A O 1
ATOM 1023 N N . THR A 1 129 ? -29.867 3.495 38.656 1.00 92.69 129 THR A N 1
ATOM 1024 C CA . THR A 1 129 ? -29.591 2.066 38.862 1.00 92.69 129 THR A CA 1
ATOM 1025 C C . THR A 1 129 ? -28.179 1.830 39.385 1.00 92.69 129 THR A C 1
ATOM 1027 O O . THR A 1 129 ? -27.982 1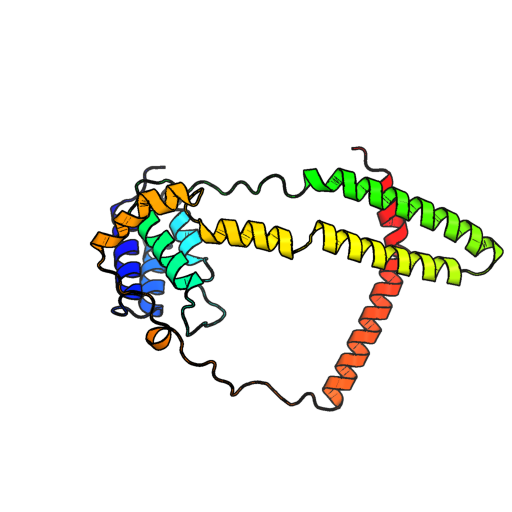.588 40.572 1.00 92.69 129 THR A O 1
ATOM 1030 N N . SER A 1 130 ? -27.181 1.859 38.502 1.00 90.06 130 SER A N 1
ATOM 1031 C CA . SER A 1 130 ? -25.779 1.643 38.836 1.00 90.06 130 SER A CA 1
ATOM 1032 C C . SER A 1 130 ? -24.859 2.181 37.744 1.00 90.06 130 SER A C 1
ATOM 1034 O O . SER A 1 130 ? -25.145 2.062 36.549 1.00 90.06 130 SER A O 1
ATOM 1036 N N . TRP A 1 131 ? -23.688 2.678 38.147 1.00 88.56 131 TRP A N 1
ATOM 1037 C CA . TRP A 1 131 ? -22.645 3.165 37.239 1.00 88.56 131 TRP A CA 1
ATOM 1038 C C . TRP A 1 131 ? -22.132 2.086 36.266 1.00 88.56 131 TRP A C 1
ATOM 1040 O O . TRP A 1 131 ? -21.671 2.410 35.170 1.00 88.56 131 TRP A O 1
ATOM 1050 N N . TRP A 1 132 ? -22.265 0.800 36.614 1.00 87.31 132 TRP A N 1
ATOM 1051 C CA . TRP A 1 132 ? -21.884 -0.315 35.743 1.00 87.31 132 TRP A CA 1
ATOM 1052 C C . TRP A 1 132 ? -22.674 -0.349 34.432 1.00 87.31 132 TRP A C 1
ATOM 1054 O O . TRP A 1 132 ? -22.123 -0.736 33.402 1.00 87.31 132 TRP A O 1
ATOM 1064 N N . VAL A 1 133 ? -23.932 0.108 34.442 1.00 85.69 133 VAL A N 1
ATOM 1065 C CA . VAL A 1 133 ? -24.760 0.210 33.229 1.00 85.69 133 VAL A CA 1
ATOM 1066 C C . VAL A 1 133 ? -24.145 1.218 32.256 1.00 85.69 133 VAL A C 1
ATOM 1068 O O . VAL A 1 133 ? -24.014 0.936 31.063 1.00 85.69 133 VAL A O 1
ATOM 1071 N N . PHE A 1 134 ? -23.671 2.357 32.770 1.00 83.50 134 PHE A N 1
ATOM 1072 C CA . PHE A 1 134 ? -22.977 3.362 31.969 1.00 83.50 134 PHE A CA 1
ATOM 1073 C C . PHE A 1 134 ? -21.643 2.835 31.422 1.00 83.50 134 PHE A C 1
ATOM 1075 O O . PHE A 1 134 ? -21.391 2.953 30.220 1.00 83.50 134 PHE A O 1
ATOM 1082 N N . ALA A 1 135 ? -20.825 2.186 32.257 1.00 84.31 135 ALA A N 1
ATOM 1083 C CA . ALA A 1 135 ? -19.543 1.620 31.832 1.00 84.31 135 ALA A CA 1
ATOM 1084 C C . ALA A 1 135 ? -19.715 0.548 30.737 1.00 84.31 135 ALA A C 1
ATOM 1086 O O . ALA A 1 135 ? -19.046 0.604 29.703 1.00 84.31 135 ALA A O 1
ATOM 1087 N N . ALA A 1 136 ? -20.664 -0.378 30.913 1.00 87.38 136 ALA A N 1
ATOM 1088 C CA . ALA A 1 136 ? -20.971 -1.409 29.925 1.00 87.38 136 ALA A CA 1
ATOM 1089 C C . ALA A 1 136 ? -21.490 -0.806 28.610 1.00 87.38 136 ALA A C 1
ATOM 1091 O O . ALA A 1 136 ? -21.014 -1.172 27.535 1.00 87.38 136 ALA A O 1
ATOM 1092 N N . SER A 1 137 ? -22.409 0.165 28.682 1.00 89.12 137 SER A N 1
ATOM 1093 C CA . SER A 1 137 ? -22.931 0.850 27.491 1.00 89.12 137 SER A CA 1
ATOM 1094 C C . SER A 1 137 ? -21.834 1.584 26.715 1.00 89.12 137 SER A C 1
ATOM 1096 O O . SER A 1 137 ? -21.816 1.568 25.484 1.00 89.12 137 SER A O 1
ATOM 1098 N N . THR A 1 138 ? -20.875 2.175 27.429 1.00 87.50 138 THR A N 1
ATOM 1099 C CA . THR A 1 138 ? -19.761 2.916 26.843 1.00 87.50 138 THR A CA 1
ATOM 1100 C C . THR A 1 138 ? -18.783 1.978 26.141 1.00 87.50 138 THR A C 1
ATOM 1102 O O . THR A 1 138 ? -18.375 2.261 25.013 1.00 87.50 138 THR A O 1
ATOM 1105 N N . LEU A 1 139 ? -18.484 0.822 26.743 1.00 85.62 139 LEU A N 1
ATOM 1106 C CA . LEU A 1 139 ? -17.665 -0.217 26.122 1.00 85.62 139 LEU A CA 1
ATOM 1107 C C . LEU A 1 139 ? -18.332 -0.786 24.860 1.00 85.62 139 LEU A C 1
ATOM 1109 O O . LEU A 1 139 ? -17.691 -0.889 23.816 1.00 85.62 139 LEU A O 1
ATOM 1113 N N . VAL A 1 140 ? -19.626 -1.114 24.927 1.00 88.94 140 VAL A N 1
ATOM 1114 C CA . VAL A 1 140 ? -20.391 -1.613 23.771 1.00 88.94 140 VAL A CA 1
ATOM 1115 C C . VAL A 1 140 ? -20.444 -0.562 22.661 1.00 88.94 140 VAL A C 1
ATOM 1117 O O . VAL A 1 140 ? -20.192 -0.884 21.503 1.00 88.94 140 VAL A O 1
ATOM 1120 N N . SER A 1 141 ? -20.701 0.701 23.012 1.00 89.19 141 SER A N 1
ATOM 1121 C CA . SER A 1 141 ? -20.680 1.839 22.087 1.00 89.19 141 SER A CA 1
ATOM 1122 C C . SER A 1 141 ? -19.331 1.957 21.373 1.00 89.19 141 SER A C 1
ATOM 1124 O O . SER A 1 141 ? -19.299 2.046 20.146 1.00 89.19 141 SER A O 1
ATOM 1126 N N . PHE A 1 142 ? -18.222 1.880 22.113 1.00 86.38 142 PHE A N 1
ATOM 1127 C CA . PHE A 1 142 ? -16.876 1.902 21.544 1.00 86.38 142 PHE A CA 1
ATOM 1128 C C . PHE A 1 142 ? -16.640 0.727 20.589 1.00 86.38 142 PHE A C 1
ATOM 1130 O O . PHE A 1 142 ? -16.200 0.930 19.461 1.00 86.38 142 PHE A O 1
ATOM 1137 N N . LEU A 1 143 ? -16.972 -0.502 20.995 1.00 85.56 143 LEU A N 1
ATOM 1138 C CA . LEU A 1 143 ? -16.772 -1.690 20.160 1.00 85.56 143 LEU A CA 1
ATOM 1139 C C . LEU A 1 143 ? -17.604 -1.648 18.875 1.00 85.56 143 LEU A C 1
ATOM 1141 O O . LEU A 1 143 ? -17.090 -1.974 17.805 1.00 85.56 143 LEU A O 1
ATOM 1145 N N . LEU A 1 144 ? -18.866 -1.221 18.961 1.00 88.38 144 LEU A N 1
ATOM 1146 C CA . LEU A 1 144 ? -19.740 -1.059 17.799 1.00 88.38 144 LEU A CA 1
ATOM 1147 C C . LEU A 1 144 ? -19.229 0.033 16.861 1.00 88.38 144 LEU A C 1
ATOM 1149 O O . LEU A 1 144 ? -19.204 -0.179 15.651 1.00 88.38 144 LEU A O 1
ATOM 1153 N N . TYR A 1 145 ? -18.765 1.159 17.406 1.00 85.56 145 TYR A N 1
ATOM 1154 C CA . TYR A 1 145 ? -18.169 2.223 16.607 1.00 85.56 145 TYR A CA 1
ATOM 1155 C C . TYR A 1 145 ? -16.900 1.745 15.905 1.00 85.56 145 TYR A C 1
ATOM 1157 O O . TYR A 1 145 ? -16.758 1.941 14.705 1.00 85.56 145 TYR A O 1
ATOM 1165 N N . GLN A 1 146 ? -16.009 1.044 16.609 1.00 84.25 146 GLN A N 1
ATOM 1166 C CA . GLN A 1 146 ? -14.804 0.458 16.018 1.00 84.25 146 GLN A CA 1
ATOM 1167 C C . GLN A 1 146 ? -15.141 -0.586 14.946 1.00 84.25 146 GLN A C 1
ATOM 1169 O O . GLN A 1 146 ? -14.475 -0.658 13.917 1.00 84.25 146 GLN A O 1
ATOM 1174 N N . ALA A 1 147 ? -16.187 -1.390 15.143 1.00 84.62 147 ALA A N 1
ATOM 1175 C CA . ALA A 1 147 ? -16.656 -2.340 14.139 1.00 84.62 147 ALA A CA 1
ATOM 1176 C C . ALA A 1 147 ? -17.246 -1.636 12.905 1.00 84.62 147 ALA A C 1
ATOM 1178 O O . ALA A 1 147 ? -16.992 -2.066 11.781 1.00 84.62 147 ALA A O 1
ATOM 1179 N N . ALA A 1 148 ? -18.003 -0.554 13.100 1.00 83.06 148 ALA A N 1
ATOM 1180 C CA . ALA A 1 148 ? -18.549 0.264 12.022 1.00 83.06 148 ALA A CA 1
ATOM 1181 C C . ALA A 1 148 ? -17.434 0.990 11.262 1.00 83.06 148 ALA A C 1
ATOM 1183 O O . ALA A 1 148 ? -17.389 0.910 10.039 1.00 83.06 148 ALA A O 1
ATOM 1184 N N . MET A 1 149 ? -16.483 1.593 11.976 1.00 78.06 149 MET A N 1
ATOM 1185 C CA . MET A 1 149 ? -15.268 2.175 11.413 1.00 78.06 149 MET A CA 1
ATOM 1186 C C . MET A 1 149 ? -14.493 1.149 10.609 1.00 78.06 149 MET A C 1
ATOM 1188 O O . MET A 1 149 ? -14.209 1.404 9.458 1.00 78.06 149 MET A O 1
ATOM 1192 N N . ARG A 1 150 ? -14.271 -0.068 11.117 1.00 76.56 150 ARG A N 1
ATOM 1193 C CA . ARG A 1 150 ? -13.635 -1.143 10.336 1.00 76.56 150 ARG A CA 1
ATOM 1194 C C . ARG A 1 150 ? -14.415 -1.552 9.088 1.00 76.56 150 ARG A C 1
ATOM 1196 O O . ARG A 1 150 ? -13.808 -2.107 8.178 1.00 76.56 150 ARG A O 1
ATOM 1203 N N . LYS A 1 151 ? -15.735 -1.349 9.047 1.00 73.31 151 LYS A N 1
ATOM 1204 C CA . LYS A 1 151 ? -16.550 -1.568 7.842 1.00 73.31 151 LYS A CA 1
ATOM 1205 C C . LYS A 1 151 ? -16.460 -0.385 6.872 1.00 73.31 151 LYS A C 1
ATOM 1207 O O . LYS A 1 151 ? -16.378 -0.629 5.675 1.00 73.31 151 LYS A O 1
ATOM 1212 N N . PHE A 1 152 ? -16.431 0.857 7.358 1.00 68.12 152 PHE A N 1
ATOM 1213 C CA . PHE A 1 152 ? -16.200 2.048 6.527 1.00 68.12 152 PHE A CA 1
ATOM 1214 C C . PHE A 1 152 ? -14.775 2.073 5.972 1.00 68.12 152 PHE A C 1
ATOM 1216 O O . PHE A 1 152 ? -14.568 2.120 4.766 1.00 68.12 152 PHE A O 1
ATOM 1223 N N . ASP A 1 153 ? -13.799 1.861 6.844 1.00 64.06 153 ASP A N 1
ATOM 1224 C CA . ASP A 1 153 ? -12.398 1.630 6.525 1.00 64.06 153 ASP A CA 1
ATOM 1225 C C . ASP A 1 153 ? -12.159 0.273 5.877 1.00 64.06 153 ASP A C 1
ATOM 1227 O O . ASP A 1 153 ? -10.983 -0.071 5.761 1.00 64.06 153 ASP A O 1
ATOM 1231 N N . SER A 1 154 ? -13.205 -0.510 5.521 1.00 61.97 154 SER A N 1
ATOM 1232 C CA . SER A 1 154 ? -13.075 -1.924 5.155 1.00 61.97 154 SER A CA 1
ATOM 1233 C C . SER A 1 154 ? -11.849 -2.090 4.296 1.00 61.97 154 SER A C 1
ATOM 1235 O O . SER A 1 154 ? -11.791 -1.740 3.117 1.00 61.97 154 SER A O 1
ATOM 1237 N N . ALA A 1 155 ? -10.805 -2.581 4.963 1.00 57.03 155 ALA A N 1
ATOM 1238 C CA . ALA A 1 155 ? -9.495 -2.607 4.364 1.00 57.03 155 ALA A CA 1
ATOM 1239 C C . ALA A 1 155 ? -9.570 -3.490 3.124 1.00 57.03 155 ALA A C 1
ATOM 1241 O O . ALA A 1 155 ? -8.773 -3.321 2.233 1.00 57.03 155 ALA A O 1
ATOM 1242 N N . ALA A 1 156 ? -10.564 -4.376 3.025 1.00 56.59 156 ALA A N 1
ATOM 1243 C CA . ALA A 1 156 ? -10.921 -5.109 1.826 1.00 56.59 156 ALA A CA 1
ATOM 1244 C C . ALA A 1 156 ? -11.305 -4.221 0.631 1.00 56.59 156 ALA A C 1
ATOM 1246 O O . ALA A 1 156 ? -10.836 -4.499 -0.461 1.00 56.59 156 ALA A O 1
ATOM 1247 N N . GLU A 1 157 ? -12.116 -3.176 0.789 1.00 62.88 157 GLU A N 1
ATOM 1248 C CA . GLU A 1 157 ? -12.532 -2.314 -0.321 1.00 62.88 157 GLU A CA 1
ATOM 1249 C C . GLU A 1 157 ? -11.459 -1.283 -0.668 1.00 62.88 157 GLU A C 1
ATOM 1251 O O . GLU A 1 157 ? -11.120 -1.131 -1.843 1.00 62.88 157 GLU A O 1
ATOM 1256 N N . ARG A 1 158 ? -10.805 -0.691 0.345 1.00 63.78 158 ARG A N 1
ATOM 1257 C CA . ARG A 1 158 ? -9.585 0.100 0.124 1.00 63.78 158 ARG A CA 1
ATOM 1258 C C . ARG A 1 158 ? -8.495 -0.748 -0.521 1.00 63.78 158 ARG A C 1
ATOM 1260 O O . ARG A 1 158 ? -7.971 -0.314 -1.529 1.00 63.78 158 ARG A O 1
ATOM 1267 N N . ARG A 1 159 ? -8.228 -1.978 -0.057 1.00 61.56 159 ARG A N 1
ATOM 1268 C CA . ARG A 1 159 ? -7.278 -2.920 -0.689 1.00 61.56 159 ARG A CA 1
ATOM 1269 C C . ARG A 1 159 ? -7.752 -3.418 -2.040 1.00 61.56 159 ARG A C 1
ATOM 1271 O O . ARG A 1 159 ? -6.890 -3.735 -2.832 1.00 61.56 159 ARG A O 1
ATOM 1278 N N . ARG A 1 160 ? -9.050 -3.532 -2.333 1.00 64.06 160 ARG A N 1
ATOM 1279 C CA . ARG A 1 160 ? -9.539 -3.885 -3.679 1.00 64.06 160 ARG A CA 1
ATOM 1280 C C . ARG A 1 160 ? -9.284 -2.744 -4.647 1.00 64.06 160 ARG A C 1
ATOM 1282 O O . ARG A 1 160 ? -8.716 -2.988 -5.697 1.00 64.06 160 ARG A O 1
ATOM 1289 N N . ARG A 1 161 ? -9.607 -1.508 -4.257 1.00 63.53 161 ARG A N 1
ATOM 1290 C CA . ARG A 1 161 ? -9.277 -0.307 -5.036 1.00 63.53 161 ARG A CA 1
ATOM 1291 C C . ARG A 1 161 ? -7.770 -0.132 -5.156 1.00 63.53 161 ARG A C 1
ATOM 1293 O O . ARG A 1 161 ? -7.287 0.167 -6.234 1.00 63.53 161 ARG A O 1
ATOM 1300 N N . GLN A 1 162 ? -7.022 -0.372 -4.081 1.00 63.81 162 GLN A N 1
ATOM 1301 C CA . GLN A 1 162 ? -5.566 -0.371 -4.112 1.00 63.81 162 GLN A CA 1
ATOM 1302 C C . GLN A 1 162 ? -5.073 -1.463 -5.055 1.00 63.81 162 GLN A C 1
ATOM 1304 O O . GLN A 1 162 ? -4.316 -1.138 -5.944 1.00 63.81 162 GLN A O 1
ATOM 1309 N N . ARG A 1 163 ? -5.514 -2.721 -4.922 1.00 64.12 163 ARG A N 1
ATOM 1310 C CA . ARG A 1 163 ? -5.117 -3.855 -5.779 1.00 64.12 163 ARG A CA 1
ATOM 1311 C C . ARG A 1 163 ? -5.415 -3.578 -7.246 1.00 64.12 163 ARG A C 1
ATOM 1313 O O . ARG A 1 163 ? -4.490 -3.622 -8.034 1.00 64.12 163 ARG A O 1
ATOM 1320 N N . GLN A 1 164 ? -6.633 -3.160 -7.583 1.00 64.00 164 GLN A N 1
ATOM 1321 C CA . GLN A 1 164 ? -6.996 -2.753 -8.946 1.00 64.00 164 GLN A CA 1
ATOM 1322 C C . GLN A 1 164 ? -6.122 -1.603 -9.473 1.00 64.00 164 GLN A C 1
ATOM 1324 O O . GLN A 1 164 ? -5.843 -1.531 -10.665 1.00 64.00 164 GLN A O 1
ATOM 1329 N N . ARG A 1 165 ? -5.658 -0.708 -8.593 1.00 62.81 165 ARG A N 1
ATOM 1330 C CA . ARG A 1 165 ? -4.735 0.382 -8.944 1.00 62.81 165 ARG A CA 1
ATOM 1331 C C . ARG A 1 165 ? -3.278 -0.088 -9.051 1.00 62.81 165 ARG A C 1
ATOM 1333 O O . ARG A 1 165 ? -2.600 0.332 -9.975 1.00 62.81 165 ARG A O 1
ATOM 1340 N N . TRP A 1 166 ? -2.810 -1.003 -8.197 1.00 64.94 166 TRP A N 1
ATOM 1341 C CA . TRP A 1 166 ? -1.507 -1.683 -8.312 1.00 64.94 166 TRP A CA 1
ATOM 1342 C C . TRP A 1 166 ? -1.444 -2.572 -9.565 1.00 64.94 166 TRP A C 1
ATOM 1344 O O . TRP A 1 166 ? -0.377 -2.760 -10.142 1.00 64.94 166 TRP A O 1
ATOM 1354 N N . GLU A 1 167 ? -2.588 -3.093 -10.014 1.00 68.25 167 GLU A N 1
ATOM 1355 C CA . GLU A 1 167 ? -2.726 -3.859 -11.256 1.00 68.25 167 GLU A CA 1
ATOM 1356 C C . GLU A 1 167 ? -2.525 -2.999 -12.513 1.00 68.25 167 GLU A C 1
ATOM 1358 O O . GLU A 1 167 ? -2.244 -3.555 -13.570 1.00 68.25 167 GLU A O 1
ATOM 1363 N N . CYS A 1 168 ? -2.650 -1.671 -12.432 1.00 66.69 168 CYS A N 1
ATOM 1364 C CA . CYS A 1 168 ? -2.482 -0.785 -13.592 1.00 66.69 168 CYS A CA 1
ATOM 1365 C C . CYS A 1 168 ? -1.292 0.169 -13.451 1.00 66.69 168 CYS A C 1
ATOM 1367 O O . CYS A 1 168 ? -0.712 0.550 -14.461 1.00 66.69 168 CYS A O 1
ATOM 1369 N N . HIS A 1 169 ? -0.873 0.493 -12.225 1.00 77.56 169 HIS A N 1
ATOM 1370 C CA . HIS A 1 169 ? 0.281 1.345 -11.959 1.00 77.56 169 HIS A CA 1
ATOM 1371 C C . HIS A 1 169 ? 1.535 0.848 -12.701 1.00 77.56 169 HIS A C 1
ATOM 1373 O O . HIS A 1 169 ? 1.828 -0.354 -12.672 1.00 77.56 169 HIS A O 1
ATOM 1379 N N . PRO A 1 170 ? 2.315 1.742 -13.333 1.00 82.06 170 PRO A N 1
ATOM 1380 C CA . PRO A 1 170 ? 2.217 3.215 -13.324 1.00 82.06 170 PRO A CA 1
ATOM 1381 C C . PRO A 1 170 ? 1.264 3.835 -14.369 1.00 82.06 170 PRO A C 1
ATOM 1383 O O . PRO A 1 170 ? 1.219 5.055 -14.507 1.00 82.06 170 PRO A O 1
ATOM 1386 N N . PHE A 1 171 ? 0.495 3.028 -15.100 1.00 86.56 171 PHE A N 1
ATOM 1387 C CA . PHE A 1 171 ? -0.524 3.503 -16.041 1.00 86.56 171 PHE A CA 1
ATOM 1388 C C . PHE A 1 171 ? -1.817 3.900 -15.313 1.00 86.56 171 PHE A C 1
ATOM 1390 O O . PHE A 1 171 ? -2.105 3.426 -14.210 1.00 86.56 171 PHE A O 1
ATOM 1397 N N . ALA A 1 172 ? -2.608 4.778 -15.930 1.00 81.69 172 ALA A N 1
ATOM 1398 C CA . ALA A 1 172 ? -3.849 5.288 -15.355 1.00 81.69 172 ALA A C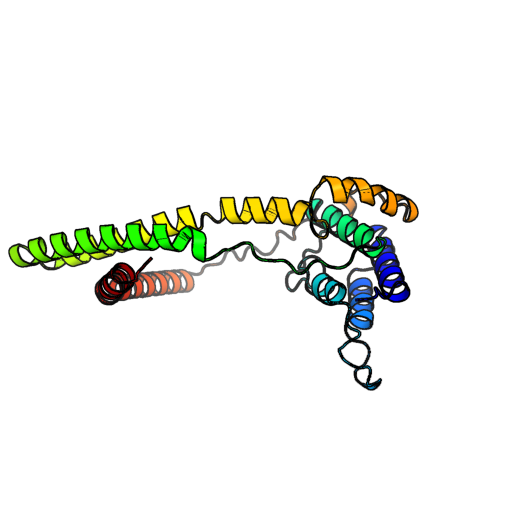A 1
ATOM 1399 C C . ALA A 1 172 ? -4.942 4.217 -15.280 1.00 81.69 172 ALA A C 1
ATOM 1401 O O . ALA A 1 172 ? -5.706 4.171 -14.314 1.00 81.69 172 ALA A O 1
ATOM 1402 N N . ASP A 1 173 ? -5.007 3.355 -16.291 1.00 84.00 173 ASP A N 1
ATOM 1403 C CA . ASP A 1 173 ? -5.983 2.283 -16.394 1.00 84.00 173 ASP A CA 1
ATOM 1404 C C . ASP A 1 173 ? -5.430 1.084 -17.180 1.00 84.00 173 ASP A C 1
ATOM 1406 O O . ASP A 1 173 ? -4.287 1.052 -17.650 1.00 84.00 173 ASP A O 1
ATOM 1410 N N . ARG A 1 174 ? -6.266 0.048 -17.286 1.00 85.44 174 ARG A N 1
ATOM 1411 C CA . ARG A 1 174 ? -5.924 -1.190 -17.983 1.00 85.44 174 ARG A CA 1
ATOM 1412 C C . ARG A 1 174 ? -5.792 -0.994 -19.494 1.00 85.44 174 ARG A C 1
ATOM 1414 O O . ARG A 1 174 ? -5.047 -1.745 -20.118 1.00 85.44 174 ARG A O 1
ATOM 1421 N N . GLU A 1 175 ? -6.511 -0.045 -20.083 1.00 88.12 175 GLU A N 1
ATOM 1422 C CA . GLU A 1 175 ? -6.481 0.203 -21.527 1.00 88.12 175 GLU A CA 1
ATOM 1423 C C . GLU A 1 175 ? -5.161 0.865 -21.927 1.00 88.12 175 GLU A C 1
ATOM 1425 O O . GLU A 1 175 ? -4.506 0.401 -22.859 1.00 88.12 175 GLU A O 1
ATOM 1430 N N . GLU A 1 176 ? -4.709 1.860 -21.159 1.00 89.44 176 GLU A N 1
ATOM 1431 C CA . GLU A 1 176 ? -3.409 2.511 -21.326 1.00 89.44 176 GLU A CA 1
ATOM 1432 C C . GLU A 1 176 ? -2.269 1.501 -21.135 1.00 89.44 176 GLU A C 1
ATOM 1434 O O . GLU A 1 176 ? -1.340 1.464 -21.942 1.00 89.44 176 GLU A O 1
ATOM 1439 N N . TRP A 1 177 ? -2.369 0.605 -20.146 1.00 90.81 177 TRP A N 1
ATOM 1440 C CA . TRP A 1 177 ? -1.418 -0.501 -20.001 1.00 90.81 177 TRP A CA 1
ATOM 1441 C C . TRP A 1 177 ? -1.379 -1.403 -21.244 1.00 90.81 177 TRP A C 1
ATOM 1443 O O . TRP A 1 177 ? -0.307 -1.670 -21.790 1.00 90.81 177 TRP A O 1
ATOM 1453 N N . LEU A 1 178 ? -2.537 -1.872 -21.721 1.00 90.88 178 LEU A N 1
ATOM 1454 C CA . LEU A 1 178 ? -2.608 -2.748 -22.895 1.00 90.88 178 LEU A CA 1
ATOM 1455 C C . LEU A 1 178 ? -2.080 -2.058 -24.158 1.00 90.88 178 LEU A C 1
ATOM 1457 O O . LEU A 1 178 ? -1.414 -2.713 -24.961 1.00 90.88 178 LEU A O 1
ATOM 1461 N N . ALA A 1 179 ? -2.310 -0.751 -24.301 1.00 93.12 179 ALA A N 1
ATOM 1462 C CA . ALA A 1 179 ? -1.788 0.045 -25.403 1.00 93.12 179 ALA A CA 1
ATOM 1463 C C . ALA A 1 179 ? -0.254 0.090 -25.414 1.00 93.12 179 ALA A C 1
ATOM 1465 O O . ALA A 1 179 ? 0.333 0.041 -26.488 1.00 93.12 179 ALA A O 1
ATOM 1466 N N . HIS A 1 180 ? 0.403 0.110 -24.250 1.00 93.75 180 HIS A N 1
ATOM 1467 C CA . HIS A 1 180 ? 1.868 0.185 -24.136 1.00 93.75 180 HIS A CA 1
ATOM 1468 C C . HIS A 1 180 ? 2.553 -1.176 -23.972 1.00 93.75 180 HIS A C 1
ATOM 1470 O O . HIS A 1 180 ? 3.779 -1.258 -24.008 1.00 93.75 180 HIS A O 1
ATOM 1476 N N . LYS A 1 181 ? 1.790 -2.267 -23.836 1.00 92.81 181 LYS A N 1
ATOM 1477 C CA . LYS A 1 181 ? 2.338 -3.615 -23.631 1.00 92.81 181 LYS A CA 1
ATOM 1478 C C . LYS A 1 181 ? 3.297 -4.054 -24.748 1.00 92.81 181 LYS A C 1
ATOM 1480 O O . LYS A 1 181 ? 4.279 -4.729 -24.458 1.00 92.81 181 LYS A O 1
ATOM 1485 N N . HIS A 1 182 ? 3.045 -3.642 -25.991 1.00 94.12 182 HIS A N 1
ATOM 1486 C CA . HIS A 1 182 ? 3.889 -3.964 -27.151 1.00 94.12 182 HIS A CA 1
ATOM 1487 C C . HIS A 1 182 ? 5.328 -3.424 -27.030 1.00 94.12 182 HIS A C 1
ATOM 1489 O O . HIS A 1 182 ? 6.243 -3.963 -27.643 1.00 94.12 182 HIS A O 1
ATOM 1495 N N . LEU A 1 183 ? 5.566 -2.400 -26.198 1.00 92.88 183 LEU A N 1
ATOM 1496 C CA . LEU A 1 183 ? 6.912 -1.869 -25.944 1.00 92.88 183 LEU A CA 1
ATOM 1497 C C . LEU A 1 183 ? 7.836 -2.889 -25.263 1.00 92.88 183 LEU A C 1
ATOM 1499 O O . LEU A 1 183 ? 9.053 -2.714 -25.265 1.00 92.88 183 LEU A O 1
ATOM 1503 N N . LEU A 1 184 ? 7.273 -3.949 -24.676 1.00 93.12 184 LEU A N 1
ATOM 1504 C CA . LEU A 1 184 ? 8.035 -5.032 -24.062 1.00 93.12 184 LEU A CA 1
ATOM 1505 C C . LEU A 1 184 ? 8.616 -6.015 -25.079 1.00 93.12 184 LEU A C 1
ATOM 1507 O O . LEU A 1 184 ? 9.588 -6.701 -24.759 1.00 93.12 184 LEU A O 1
ATOM 1511 N N . ASP A 1 185 ? 8.063 -6.070 -26.293 1.00 92.62 185 ASP A N 1
ATOM 1512 C CA . ASP A 1 185 ? 8.469 -7.042 -27.312 1.00 92.62 185 ASP A CA 1
ATOM 1513 C C . ASP A 1 185 ? 9.939 -6.850 -27.722 1.00 92.62 185 ASP A C 1
ATOM 1515 O O . ASP A 1 185 ? 10.636 -7.824 -28.008 1.00 92.62 185 ASP A O 1
ATOM 1519 N N . ALA A 1 186 ? 10.443 -5.612 -27.643 1.00 92.81 186 ALA A N 1
ATOM 1520 C CA . ALA A 1 186 ? 11.839 -5.260 -27.905 1.00 92.81 186 ALA A CA 1
ATOM 1521 C C . ALA A 1 186 ? 12.842 -5.926 -26.940 1.00 92.81 186 ALA A C 1
ATOM 1523 O O . ALA A 1 186 ? 14.005 -6.106 -27.291 1.00 92.81 186 ALA A O 1
ATOM 1524 N N . TYR A 1 187 ? 12.405 -6.306 -25.735 1.00 91.06 187 TYR A N 1
ATOM 1525 C CA . TYR A 1 187 ? 13.275 -6.865 -24.695 1.00 91.06 187 TYR A CA 1
ATOM 1526 C C . TYR A 1 187 ? 13.288 -8.398 -24.656 1.00 91.06 187 TYR A C 1
ATOM 1528 O O . TYR A 1 187 ? 14.033 -8.971 -23.860 1.00 91.06 187 TYR A O 1
ATOM 1536 N N . HIS A 1 188 ? 12.472 -9.069 -25.482 1.00 91.88 188 HIS A N 1
ATOM 1537 C CA . HIS A 1 188 ? 12.378 -10.535 -25.553 1.00 91.88 188 HIS A CA 1
ATOM 1538 C C . HIS A 1 188 ? 12.253 -11.213 -24.174 1.00 91.88 188 HIS A C 1
ATOM 1540 O O . HIS A 1 188 ? 12.961 -12.173 -23.858 1.00 91.88 188 HIS A O 1
ATOM 1546 N N . LEU A 1 189 ? 11.365 -10.689 -23.325 1.00 91.38 189 LEU A N 1
ATOM 1547 C CA . LEU A 1 189 ? 11.197 -11.188 -21.961 1.00 91.38 189 LEU A CA 1
ATOM 1548 C C . LEU A 1 189 ? 10.644 -12.625 -21.959 1.00 91.38 189 LEU A C 1
ATOM 1550 O O . LEU A 1 189 ? 9.715 -12.924 -22.714 1.00 91.38 189 LEU A O 1
ATOM 1554 N N . PRO A 1 190 ? 11.165 -13.520 -21.101 1.00 91.94 190 PRO A N 1
ATOM 1555 C CA . PRO A 1 190 ? 10.604 -14.856 -20.951 1.00 91.94 190 PRO A CA 1
ATOM 1556 C C . PRO A 1 190 ? 9.210 -14.794 -20.309 1.00 91.94 190 PRO A C 1
ATOM 1558 O O . PRO A 1 190 ? 8.879 -13.852 -19.592 1.00 91.94 190 PRO A O 1
ATOM 1561 N N . ALA A 1 191 ? 8.393 -15.827 -20.522 1.00 91.00 191 ALA A N 1
ATOM 1562 C CA . ALA A 1 191 ? 7.171 -15.997 -19.738 1.00 91.00 191 ALA A CA 1
ATOM 1563 C C . ALA A 1 191 ? 7.515 -16.211 -18.252 1.00 91.00 191 ALA A C 1
ATOM 1565 O O . ALA A 1 191 ? 8.564 -16.780 -17.930 1.00 91.00 191 ALA A O 1
ATOM 1566 N N . TYR A 1 192 ? 6.621 -15.777 -17.357 1.00 89.31 192 TYR A N 1
ATOM 1567 C CA . TYR A 1 192 ? 6.769 -16.044 -15.929 1.00 89.31 192 TYR A CA 1
ATOM 1568 C C . TYR A 1 192 ? 6.832 -17.555 -15.686 1.00 89.31 192 TYR A C 1
ATOM 1570 O O . TYR A 1 192 ? 5.958 -18.302 -16.124 1.00 89.31 192 TYR A O 1
ATOM 1578 N N . ASP A 1 193 ? 7.874 -17.995 -14.984 1.00 86.00 193 ASP A N 1
ATOM 1579 C CA . ASP A 1 193 ? 8.079 -19.393 -14.624 1.00 86.00 193 ASP A CA 1
ATOM 1580 C C . ASP A 1 193 ? 8.226 -19.508 -13.100 1.00 86.00 193 ASP A C 1
ATOM 1582 O O . ASP A 1 193 ? 9.266 -19.114 -12.549 1.00 86.00 193 ASP A O 1
ATOM 1586 N N . PRO A 1 194 ? 7.222 -20.055 -12.390 1.00 81.38 194 PRO A N 1
ATOM 1587 C CA . PRO A 1 194 ? 7.284 -20.179 -10.943 1.00 81.38 194 PRO A CA 1
ATOM 1588 C C . PRO A 1 194 ? 8.462 -21.054 -10.503 1.00 81.38 194 PRO A C 1
ATOM 1590 O O . PRO A 1 194 ? 8.989 -20.826 -9.425 1.00 81.38 194 PRO A O 1
ATOM 1593 N N . ALA A 1 195 ? 8.950 -21.998 -11.313 1.00 79.94 195 ALA A N 1
ATOM 1594 C CA . ALA A 1 195 ? 10.089 -22.833 -10.929 1.00 79.94 195 ALA A CA 1
ATOM 1595 C C . ALA A 1 195 ? 11.418 -22.057 -10.889 1.00 79.94 195 ALA A C 1
ATOM 1597 O O . ALA A 1 195 ? 12.310 -22.404 -10.117 1.00 79.94 195 ALA A O 1
ATOM 1598 N N . LYS A 1 196 ? 11.557 -20.996 -11.696 1.00 75.38 196 LYS A N 1
ATOM 1599 C CA . LYS A 1 196 ? 12.749 -20.128 -11.711 1.00 75.38 196 LYS A CA 1
ATOM 1600 C C . LYS A 1 196 ? 12.700 -19.045 -10.641 1.00 75.38 196 LYS A C 1
ATOM 1602 O O . LYS A 1 196 ? 13.745 -18.619 -10.155 1.00 75.38 196 LYS A O 1
ATOM 1607 N N . PHE A 1 197 ? 11.495 -18.594 -10.301 1.00 69.69 197 PHE A N 1
ATOM 1608 C CA . PHE A 1 197 ? 11.286 -17.423 -9.455 1.00 69.69 197 PHE A CA 1
ATOM 1609 C C . PHE A 1 197 ? 10.696 -17.733 -8.076 1.00 69.69 197 PHE A C 1
ATOM 1611 O O . PHE A 1 197 ? 10.726 -16.852 -7.222 1.00 69.69 197 PHE A O 1
ATOM 1618 N N . HIS A 1 198 ? 10.211 -18.949 -7.804 1.00 67.25 198 HIS A N 1
ATOM 1619 C CA . HIS A 1 198 ? 9.913 -19.417 -6.451 1.00 67.25 198 HIS A CA 1
ATOM 1620 C C . HIS A 1 198 ? 11.070 -20.236 -5.888 1.00 67.25 198 HIS A C 1
ATOM 1622 O O . HIS A 1 198 ? 11.180 -21.438 -6.111 1.00 67.25 198 HIS A O 1
ATOM 1628 N N . GLU A 1 199 ? 11.884 -19.600 -5.049 1.00 56.44 199 GLU A N 1
ATOM 1629 C CA . GLU A 1 199 ? 12.612 -20.350 -4.033 1.00 56.44 199 GLU A CA 1
ATOM 1630 C C . GLU A 1 199 ? 11.583 -20.843 -2.993 1.00 56.44 199 GLU A C 1
ATOM 1632 O O . GLU A 1 199 ? 10.763 -20.033 -2.530 1.00 56.44 199 GLU A O 1
ATOM 1637 N N . PRO A 1 200 ? 11.543 -22.149 -2.661 1.00 54.69 200 PRO A N 1
ATOM 1638 C CA . PRO A 1 200 ? 10.585 -22.664 -1.695 1.00 54.69 200 PRO A CA 1
ATOM 1639 C C . PRO A 1 200 ? 10.768 -21.920 -0.369 1.00 54.69 200 PRO A C 1
ATOM 1641 O O . PRO A 1 200 ? 11.906 -21.686 0.047 1.00 54.69 200 PRO A O 1
ATOM 1644 N N . PRO A 1 201 ? 9.673 -21.525 0.307 1.00 56.56 201 PRO A N 1
ATOM 1645 C CA . PRO A 1 201 ? 9.782 -20.884 1.602 1.00 56.56 201 PRO A CA 1
ATOM 1646 C C . PRO A 1 201 ? 10.565 -21.817 2.516 1.00 56.56 201 PRO A C 1
ATOM 1648 O O . PRO A 1 201 ? 10.188 -22.976 2.703 1.00 56.56 201 PRO A O 1
ATOM 1651 N N . ASP A 1 202 ? 11.665 -21.310 3.062 1.00 47.91 202 ASP A N 1
ATOM 1652 C CA . ASP A 1 202 ? 12.468 -22.014 4.046 1.00 47.91 202 ASP A CA 1
ATOM 1653 C C . ASP A 1 202 ? 11.565 -22.275 5.265 1.00 47.91 202 ASP A C 1
ATOM 1655 O O . ASP A 1 202 ? 11.413 -21.447 6.166 1.00 47.91 202 ASP A O 1
ATOM 1659 N N . ALA A 1 203 ? 10.906 -23.436 5.282 1.00 45.72 203 ALA A N 1
ATOM 1660 C CA . ALA A 1 203 ? 9.912 -23.841 6.277 1.00 45.72 203 ALA A CA 1
ATOM 1661 C C . ALA A 1 203 ? 10.519 -24.046 7.681 1.00 45.72 203 ALA A C 1
ATOM 1663 O O . ALA A 1 203 ? 9.876 -24.566 8.591 1.00 45.72 203 ALA A O 1
ATOM 1664 N N . ARG A 1 204 ? 11.781 -23.655 7.883 1.00 45.16 204 ARG A N 1
ATOM 1665 C CA . ARG A 1 204 ? 12.588 -23.975 9.060 1.00 45.16 204 ARG A CA 1
ATOM 1666 C C . ARG A 1 204 ? 12.550 -22.952 10.184 1.00 45.16 204 ARG A C 1
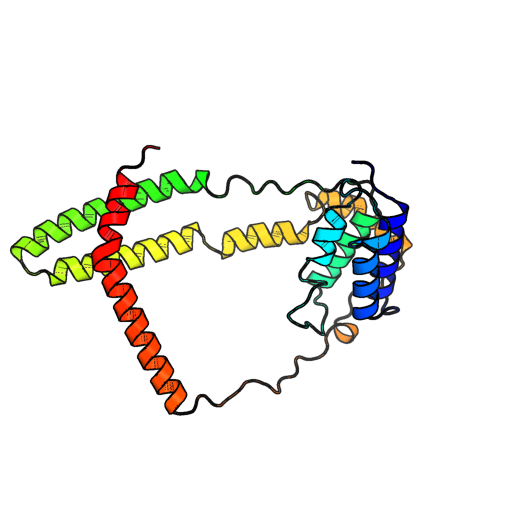ATOM 1668 O O . ARG A 1 204 ? 13.260 -23.142 11.168 1.00 45.16 204 ARG A O 1
ATOM 1675 N N . LYS A 1 205 ? 11.736 -21.897 10.112 1.00 47.44 205 LYS A N 1
ATOM 1676 C CA . LYS A 1 205 ? 11.624 -20.944 11.232 1.00 47.44 205 LYS A CA 1
ATOM 1677 C C . LYS A 1 205 ? 10.188 -20.528 11.534 1.00 47.44 205 LYS A C 1
ATOM 1679 O O . LYS A 1 205 ? 9.885 -19.344 11.617 1.00 47.44 205 LYS A O 1
ATOM 1684 N N . CYS A 1 206 ? 9.324 -21.499 11.811 1.00 43.62 206 CYS A N 1
ATOM 1685 C CA . CYS A 1 206 ? 8.306 -21.271 12.835 1.00 43.62 206 CYS A CA 1
ATOM 1686 C C . CYS A 1 206 ? 8.990 -21.458 14.198 1.00 43.62 206 CYS A C 1
ATOM 1688 O O . CYS A 1 206 ? 9.367 -22.586 14.517 1.00 43.62 206 CYS A O 1
ATOM 1690 N N . PRO A 1 207 ? 9.198 -20.406 15.012 1.00 47.50 207 PRO A N 1
ATOM 1691 C CA . PRO A 1 207 ? 9.682 -20.591 16.369 1.00 47.50 207 PRO A CA 1
ATOM 1692 C C . PRO A 1 207 ? 8.541 -21.191 17.198 1.00 47.50 207 PRO A C 1
ATOM 1694 O O . PRO A 1 207 ? 7.728 -20.490 17.797 1.00 47.50 207 PRO A O 1
ATOM 1697 N N . SER A 1 208 ? 8.465 -22.517 17.215 1.00 51.72 208 SER A N 1
ATOM 1698 C CA . SER A 1 208 ? 7.533 -23.304 18.015 1.00 51.72 208 SER A CA 1
ATOM 1699 C C . SER A 1 208 ? 7.967 -23.358 19.484 1.00 51.72 208 SER A C 1
ATOM 1701 O O . SER A 1 208 ? 8.107 -24.440 20.038 1.00 51.72 208 SER A O 1
ATOM 1703 N N . TYR A 1 209 ? 8.222 -22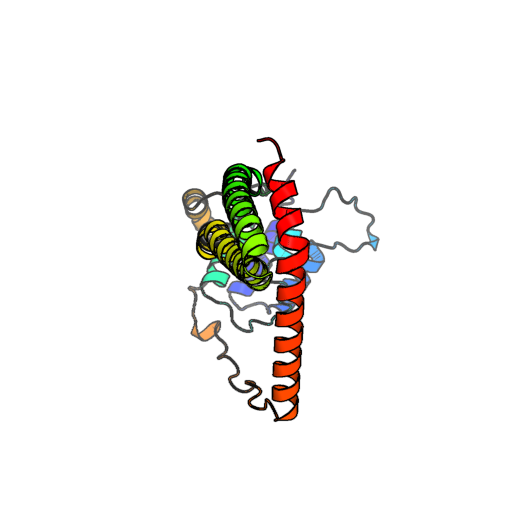.213 20.126 1.00 52.25 209 TYR A N 1
ATOM 1704 C CA . TYR A 1 209 ? 8.627 -22.167 21.537 1.00 52.25 209 TYR A CA 1
ATOM 1705 C C . TYR A 1 209 ? 8.101 -20.908 22.239 1.00 52.25 209 TYR A C 1
ATOM 1707 O O . TYR A 1 209 ? 8.862 -20.075 22.721 1.00 52.25 209 TYR A O 1
ATOM 1715 N N . LEU A 1 210 ? 6.776 -20.770 22.350 1.00 57.47 210 LEU A N 1
ATOM 1716 C CA . LEU A 1 210 ? 6.193 -19.938 23.409 1.00 57.47 210 LEU A CA 1
ATOM 1717 C C . LEU A 1 210 ? 6.308 -20.721 24.722 1.00 57.47 210 LEU A C 1
ATOM 1719 O O . LEU A 1 210 ? 5.402 -21.465 25.107 1.00 57.47 210 LEU A O 1
ATOM 1723 N N . THR A 1 211 ? 7.469 -20.589 25.366 1.00 70.50 211 THR A N 1
ATOM 1724 C CA . THR A 1 211 ? 7.733 -21.088 26.718 1.00 70.50 211 THR A CA 1
ATOM 1725 C C . THR A 1 211 ? 6.683 -20.534 27.693 1.00 70.50 211 THR A C 1
ATOM 1727 O O . THR A 1 211 ? 6.100 -19.472 27.470 1.00 70.50 211 THR A O 1
ATOM 1730 N N . VAL A 1 212 ? 6.409 -21.251 28.787 1.00 71.19 212 VAL A N 1
ATOM 1731 C CA . VAL A 1 212 ? 5.470 -20.828 29.848 1.00 71.19 212 VAL A CA 1
ATOM 1732 C C . VAL A 1 212 ? 5.614 -19.343 30.255 1.00 71.19 212 VAL A C 1
ATOM 1734 O O . VAL A 1 212 ? 4.586 -18.664 30.292 1.00 71.19 212 VAL A O 1
ATOM 1737 N N . PRO A 1 213 ? 6.822 -18.774 30.469 1.00 73.94 213 PRO A N 1
ATOM 1738 C CA . PRO A 1 213 ? 6.963 -17.348 30.787 1.00 73.94 213 PRO A CA 1
ATOM 1739 C C . PRO A 1 213 ? 6.488 -16.417 29.665 1.00 73.94 213 PRO A C 1
ATOM 1741 O O . PRO A 1 213 ? 5.918 -15.366 29.944 1.00 73.94 213 PRO A O 1
ATOM 1744 N N . ALA A 1 214 ? 6.640 -16.806 28.400 1.00 75.62 214 ALA A N 1
ATOM 1745 C CA . ALA A 1 214 ? 6.170 -16.007 27.275 1.00 75.62 214 ALA A CA 1
ATOM 1746 C C . ALA A 1 214 ? 4.630 -16.014 27.163 1.00 75.62 214 ALA A C 1
ATOM 1748 O O . ALA A 1 214 ? 4.036 -15.011 26.773 1.00 75.62 214 ALA A O 1
ATOM 1749 N N . ARG A 1 215 ? 3.960 -17.093 27.599 1.00 77.25 215 ARG A N 1
ATOM 1750 C CA . ARG A 1 215 ? 2.491 -17.116 27.739 1.00 77.25 215 ARG A CA 1
ATOM 1751 C C . ARG A 1 215 ? 2.009 -16.222 28.880 1.00 77.25 215 ARG A C 1
ATOM 1753 O O . ARG A 1 215 ? 1.041 -15.494 28.707 1.00 77.25 215 ARG A O 1
ATOM 1760 N N . VAL A 1 216 ? 2.689 -16.242 30.028 1.00 82.50 216 VAL A N 1
ATOM 1761 C CA . VAL A 1 216 ? 2.359 -15.355 31.159 1.00 82.50 216 VAL A CA 1
ATOM 1762 C C . VAL A 1 216 ? 2.544 -13.890 30.766 1.00 82.50 216 VAL A C 1
ATOM 1764 O O . VAL A 1 216 ? 1.641 -13.085 30.983 1.00 82.50 216 VAL A O 1
ATOM 1767 N N . ALA A 1 217 ? 3.656 -13.554 30.109 1.00 82.75 217 ALA A N 1
ATOM 1768 C CA . ALA A 1 217 ? 3.878 -12.216 29.571 1.00 82.75 217 ALA A CA 1
ATOM 1769 C C . ALA A 1 217 ? 2.775 -11.814 28.580 1.00 82.75 217 ALA A C 1
ATOM 1771 O O . ALA A 1 217 ? 2.281 -10.691 28.643 1.00 82.75 217 ALA A O 1
ATOM 1772 N N . LEU A 1 218 ? 2.334 -12.725 27.704 1.00 83.44 218 LEU A N 1
ATOM 1773 C CA . LEU A 1 218 ? 1.208 -12.474 26.803 1.00 83.44 218 LEU A CA 1
ATOM 1774 C C . LEU A 1 218 ? -0.079 -12.155 27.578 1.00 83.44 218 LEU A C 1
ATOM 1776 O O . LEU A 1 218 ? -0.719 -11.153 27.277 1.00 83.44 218 LEU A O 1
ATOM 1780 N N . TYR A 1 219 ? -0.440 -12.943 28.595 1.00 84.75 219 TYR A N 1
ATOM 1781 C CA . TYR A 1 219 ? -1.646 -12.690 29.393 1.00 84.75 219 TYR A CA 1
ATOM 1782 C C . TYR A 1 219 ? -1.591 -11.363 30.152 1.00 84.75 219 TYR A C 1
ATOM 1784 O O . TYR A 1 219 ? -2.584 -10.639 30.161 1.00 84.75 219 TYR A O 1
ATOM 1792 N N . VAL A 1 220 ? -0.443 -11.007 30.736 1.00 88.12 220 VAL A N 1
ATOM 1793 C CA . VAL A 1 220 ? -0.261 -9.708 31.406 1.00 88.12 220 VAL A CA 1
ATOM 1794 C C . VAL A 1 220 ? -0.412 -8.560 30.408 1.00 88.12 220 VAL A C 1
ATOM 1796 O O . VAL A 1 220 ? -1.119 -7.597 30.693 1.00 88.12 220 VAL A O 1
ATOM 1799 N N . ASN A 1 221 ? 0.178 -8.676 29.214 1.00 84.69 221 ASN A N 1
ATOM 1800 C CA . ASN A 1 221 ? 0.029 -7.670 28.161 1.00 84.69 221 ASN A CA 1
ATOM 1801 C C . ASN A 1 221 ? -1.422 -7.558 27.673 1.00 84.69 221 ASN A C 1
ATOM 1803 O O . ASN A 1 221 ? -1.916 -6.450 27.482 1.00 84.69 221 ASN A O 1
ATOM 1807 N N . VAL A 1 222 ? -2.133 -8.679 27.521 1.00 85.94 222 VAL A N 1
ATOM 1808 C CA . VAL A 1 222 ? -3.560 -8.681 27.167 1.00 85.94 222 VAL A CA 1
ATOM 1809 C C . VAL A 1 222 ? -4.396 -8.032 28.272 1.00 85.94 222 VAL A C 1
ATOM 1811 O O . VAL A 1 222 ? -5.244 -7.199 27.972 1.00 85.94 222 VAL A O 1
ATOM 1814 N N . ALA A 1 223 ? -4.145 -8.348 29.544 1.00 86.31 223 ALA A N 1
ATOM 1815 C CA . ALA A 1 223 ? -4.860 -7.752 30.670 1.00 86.31 223 ALA A CA 1
ATOM 1816 C C . ALA A 1 223 ? -4.610 -6.238 30.776 1.00 86.31 223 ALA A C 1
ATOM 1818 O O . ALA A 1 223 ? -5.559 -5.467 30.914 1.00 86.31 223 ALA A O 1
ATOM 1819 N N . ALA A 1 224 ? -3.355 -5.801 30.642 1.00 88.31 224 ALA A N 1
ATOM 1820 C CA . ALA A 1 224 ? -2.994 -4.385 30.616 1.00 88.31 224 ALA A CA 1
ATOM 1821 C C . ALA A 1 224 ? -3.640 -3.657 29.426 1.00 88.31 224 ALA A C 1
ATOM 1823 O O . ALA A 1 224 ? -4.161 -2.554 29.583 1.00 88.31 224 ALA A O 1
ATOM 1824 N N . PHE A 1 225 ? -3.680 -4.295 28.252 1.00 83.75 225 PHE A N 1
ATOM 1825 C CA . PHE A 1 225 ? -4.368 -3.769 27.077 1.00 83.75 225 PHE A CA 1
ATOM 1826 C C . PHE A 1 225 ? -5.878 -3.634 27.307 1.00 83.75 225 PHE A C 1
ATOM 1828 O O . PHE A 1 225 ? -6.450 -2.594 26.996 1.00 83.75 225 PHE A O 1
ATOM 1835 N N . LEU A 1 226 ? -6.530 -4.639 27.899 1.00 83.25 226 LEU A N 1
ATOM 1836 C CA . LEU A 1 226 ? -7.956 -4.577 28.232 1.00 83.25 226 LEU A CA 1
ATOM 1837 C C . LEU A 1 226 ? -8.256 -3.475 29.255 1.00 83.25 226 LEU A C 1
ATOM 1839 O O . LEU A 1 226 ? -9.232 -2.747 29.086 1.00 83.25 226 LEU A O 1
ATOM 1843 N N . ALA A 1 227 ? -7.405 -3.303 30.270 1.00 82.88 227 ALA A N 1
ATOM 1844 C CA . ALA A 1 227 ? -7.527 -2.214 31.236 1.00 82.88 227 ALA A CA 1
ATOM 1845 C C . ALA A 1 227 ? -7.357 -0.840 30.567 1.00 82.88 227 ALA A C 1
ATOM 1847 O O . ALA A 1 227 ? -8.148 0.067 30.814 1.00 82.88 227 ALA A O 1
ATOM 1848 N N . TYR A 1 228 ? -6.381 -0.696 29.666 1.00 82.94 228 TYR A N 1
ATOM 1849 C CA . TYR A 1 228 ? -6.188 0.522 28.879 1.00 82.94 228 TYR A CA 1
ATOM 1850 C C . TYR A 1 228 ? -7.400 0.829 27.988 1.00 82.94 228 TYR A C 1
ATOM 1852 O O . TYR A 1 228 ? -7.890 1.957 27.983 1.00 82.94 228 TYR A O 1
ATOM 1860 N N . VAL A 1 229 ? -7.935 -0.176 27.284 1.00 80.31 229 VAL A N 1
ATOM 1861 C CA . VAL A 1 229 ? -9.158 -0.040 26.478 1.00 80.31 229 VAL A CA 1
ATOM 1862 C C . VAL A 1 229 ? -10.344 0.341 27.358 1.00 80.31 229 VAL A C 1
ATOM 1864 O O . VAL A 1 229 ? -11.137 1.187 26.959 1.00 80.31 229 VAL A O 1
ATOM 1867 N N . PHE A 1 230 ? -10.469 -0.223 28.558 1.00 79.44 230 PHE A N 1
ATOM 1868 C CA . PHE A 1 230 ? -11.533 0.132 29.494 1.00 79.44 230 PHE A CA 1
ATOM 1869 C C . PHE A 1 230 ? -11.414 1.587 29.968 1.00 79.44 230 PHE A C 1
ATOM 1871 O O . PHE A 1 230 ? -12.381 2.333 29.878 1.00 79.44 230 PHE A O 1
ATOM 1878 N N . ILE A 1 231 ? -10.229 2.029 30.394 1.00 82.19 231 ILE A N 1
ATOM 1879 C CA . ILE A 1 231 ? -9.998 3.414 30.840 1.00 82.19 231 ILE A CA 1
ATOM 1880 C C . ILE A 1 231 ? -10.226 4.399 29.685 1.00 82.19 231 ILE A C 1
ATOM 1882 O O . ILE A 1 231 ? -10.945 5.388 29.841 1.00 82.19 231 ILE A O 1
ATOM 1886 N N . GLY A 1 232 ? -9.662 4.115 28.509 1.00 78.56 232 GLY A N 1
ATOM 1887 C CA . GLY A 1 232 ? -9.836 4.944 27.319 1.00 78.56 232 GLY A CA 1
ATOM 1888 C C . GLY A 1 232 ? -11.287 4.983 26.841 1.00 78.56 232 GLY A C 1
ATOM 1889 O O . GLY A 1 232 ? -11.803 6.050 26.517 1.00 78.56 232 GLY A O 1
ATOM 1890 N N . SER A 1 233 ? -11.987 3.847 26.852 1.00 77.06 233 SER A N 1
ATOM 1891 C CA . SER A 1 233 ? -13.398 3.812 26.466 1.00 77.06 233 SER A CA 1
ATOM 1892 C C . SER A 1 233 ? -14.287 4.497 27.496 1.00 77.06 233 SER A C 1
ATOM 1894 O O . SER A 1 233 ? -15.110 5.303 27.114 1.00 77.06 233 SER A O 1
ATOM 1896 N N . VAL A 1 234 ? -14.133 4.275 28.797 1.00 80.25 234 VAL A N 1
ATOM 1897 C CA . VAL A 1 234 ? -15.071 4.842 29.781 1.00 80.25 234 VAL A CA 1
ATOM 1898 C C . VAL A 1 234 ? -14.874 6.348 29.985 1.00 80.25 234 VAL A C 1
ATOM 1900 O O . VAL A 1 234 ? -15.858 7.064 30.159 1.00 80.25 234 VAL A O 1
ATOM 1903 N N . LEU A 1 235 ? -13.634 6.849 29.929 1.00 79.69 235 LEU A N 1
ATOM 1904 C CA . LEU A 1 235 ? -13.336 8.258 30.224 1.00 79.69 235 LEU A CA 1
ATOM 1905 C C . LEU A 1 235 ? -13.189 9.128 28.972 1.00 79.69 235 LEU A C 1
ATOM 1907 O O . LEU A 1 235 ? -13.730 10.230 28.917 1.00 79.69 235 LEU A O 1
ATOM 1911 N N . ILE A 1 236 ? -12.447 8.657 27.968 1.00 85.44 236 ILE A N 1
ATOM 1912 C CA . ILE A 1 236 ? -12.061 9.482 26.811 1.00 85.44 236 ILE A CA 1
ATOM 1913 C C . ILE A 1 236 ? -13.125 9.407 25.709 1.00 85.44 236 ILE A C 1
ATOM 1915 O O . ILE A 1 236 ? -13.422 10.412 25.064 1.00 85.44 236 ILE A O 1
ATOM 1919 N N . TRP A 1 237 ? -13.740 8.239 25.510 1.00 86.19 237 TRP A N 1
ATOM 1920 C CA . TRP A 1 237 ? -14.719 8.022 24.440 1.00 86.19 237 TRP A CA 1
ATOM 1921 C C . TRP A 1 237 ? -15.944 8.946 24.495 1.00 86.19 237 TRP A C 1
ATOM 1923 O O . TRP A 1 237 ? -16.277 9.509 23.451 1.00 86.19 237 TRP A O 1
ATOM 1933 N N . PRO A 1 238 ? -16.610 9.171 25.650 1.00 85.19 238 PRO A N 1
ATOM 1934 C CA . PRO A 1 238 ? -17.790 10.035 25.687 1.00 85.19 238 PRO A CA 1
ATOM 1935 C C . PRO A 1 238 ? -17.443 11.496 25.376 1.00 85.19 238 PRO A C 1
ATOM 1937 O O . PRO A 1 238 ? -18.193 12.179 24.682 1.00 85.19 238 PRO A O 1
ATOM 1940 N N . LEU A 1 239 ? -16.271 11.959 25.830 1.00 86.50 239 LEU A N 1
ATOM 1941 C CA . LEU A 1 239 ? -15.759 13.300 25.533 1.00 86.50 239 LEU A CA 1
ATOM 1942 C C . LEU A 1 239 ? -15.463 13.463 24.039 1.00 86.50 239 LEU A C 1
ATOM 1944 O O . LEU A 1 239 ? -15.833 14.469 23.433 1.00 86.50 239 LEU A O 1
ATOM 1948 N N . TRP A 1 240 ? -14.840 12.453 23.431 1.00 88.81 240 TRP A N 1
ATOM 1949 C CA . TRP A 1 240 ? -14.545 12.450 22.003 1.00 88.81 240 TRP A CA 1
ATOM 1950 C C . TRP A 1 240 ? -15.821 12.445 21.150 1.00 88.81 240 TRP A C 1
ATOM 1952 O O . TRP A 1 240 ? -15.944 13.242 20.219 1.00 88.81 240 TRP A O 1
ATOM 1962 N N . LEU A 1 241 ? -16.803 11.606 21.497 1.00 86.12 241 LEU A N 1
ATOM 1963 C CA . LEU A 1 241 ? -18.103 11.555 20.824 1.00 86.12 241 LEU A CA 1
ATOM 1964 C C . LEU A 1 241 ? -18.862 12.879 20.934 1.00 86.12 241 LEU A C 1
ATOM 1966 O O . LEU A 1 241 ? -19.421 13.352 19.942 1.00 86.12 241 LEU A O 1
ATOM 1970 N N . ALA A 1 242 ? -18.845 13.510 22.111 1.00 85.12 242 ALA A N 1
ATOM 1971 C CA . ALA A 1 242 ? -19.428 14.831 22.305 1.00 85.12 242 ALA A CA 1
ATOM 1972 C C . ALA A 1 242 ? -18.760 15.866 21.386 1.00 85.12 242 ALA A C 1
ATOM 1974 O O . ALA A 1 242 ? -19.457 16.548 20.635 1.00 85.12 242 ALA A O 1
ATOM 1975 N N . MET A 1 243 ? -17.425 15.919 21.355 1.00 87.94 243 MET A N 1
ATOM 1976 C CA . MET A 1 243 ? -16.674 16.831 20.486 1.00 87.94 243 MET A CA 1
ATOM 1977 C C . MET A 1 243 ? -16.996 16.614 18.999 1.00 87.94 243 MET A C 1
ATOM 1979 O O . MET A 1 243 ? -17.340 17.565 18.299 1.00 87.94 243 MET A O 1
ATOM 1983 N N . MET A 1 244 ? -16.972 15.364 18.526 1.00 85.38 244 MET A N 1
ATOM 1984 C CA . MET A 1 244 ? -17.292 15.017 17.135 1.00 85.38 244 MET A CA 1
ATOM 1985 C C . MET A 1 244 ? -18.743 15.329 16.763 1.00 85.38 244 MET A C 1
ATOM 1987 O O . MET A 1 244 ? -19.024 15.747 15.641 1.00 85.38 244 MET A O 1
ATOM 1991 N N . SER A 1 245 ? -19.679 15.157 17.699 1.00 83.31 245 SER A N 1
ATOM 1992 C CA . SER A 1 245 ? -21.096 15.448 17.461 1.00 83.31 245 SER A CA 1
ATOM 1993 C C . SER A 1 245 ? -21.376 16.942 17.243 1.00 83.31 245 SER A C 1
ATOM 1995 O O . SER A 1 245 ? -22.315 17.282 16.511 1.00 83.31 245 SER A O 1
ATOM 1997 N N . LEU A 1 246 ? -20.537 17.805 17.834 1.00 86.19 246 LEU A N 1
ATOM 1998 C CA . LEU A 1 246 ? -20.610 19.266 17.772 1.00 86.19 246 LEU A CA 1
ATOM 1999 C C . LEU A 1 246 ? -19.927 19.860 16.529 1.00 86.19 246 LEU A C 1
ATOM 2001 O O . LEU A 1 246 ? -20.177 21.021 16.202 1.00 86.19 246 LEU A O 1
ATOM 2005 N N . CYS A 1 247 ? -19.106 19.090 15.806 1.00 84.25 247 CYS A N 1
ATOM 2006 C CA . CYS A 1 247 ? -18.545 19.532 14.531 1.00 84.25 247 CYS A CA 1
ATOM 2007 C C . CYS A 1 247 ? -19.668 19.825 13.515 1.00 84.25 247 CYS A C 1
ATOM 2009 O O . CYS A 1 247 ? -20.615 19.043 13.350 1.00 84.25 247 CYS A O 1
ATOM 2011 N N . ARG A 1 248 ? -19.576 20.974 12.830 1.00 67.62 248 ARG A N 1
ATOM 2012 C CA . ARG A 1 248 ? -20.464 21.316 11.706 1.00 67.62 248 ARG A CA 1
ATOM 2013 C C . ARG A 1 248 ? -20.060 20.517 10.460 1.00 67.62 248 ARG A C 1
ATOM 2015 O O . ARG A 1 248 ? -18.899 20.136 10.335 1.00 67.62 248 ARG A O 1
ATOM 2022 N N . ARG A 1 249 ? -21.057 20.226 9.615 1.00 59.22 249 ARG A N 1
ATOM 2023 C CA . ARG A 1 249 ? -20.860 19.615 8.292 1.00 59.22 249 ARG A CA 1
ATOM 2024 C C . ARG A 1 249 ? -20.057 20.541 7.396 1.00 59.22 249 ARG A C 1
ATOM 2026 O O . ARG A 1 249 ? -20.285 21.766 7.519 1.00 59.22 249 ARG A O 1
#

Sequence (249 aa):
MSVDRARRDAVADALASFLRGETRRNELVAVLRRFVRPDAAKGRPQADRDAYLDELLASSCLEGKYRPTSLSEEAWEGTCRHLAFLNSDLEERRWHEPGGDDEDRPRMILLARWHTLGQLVASGVAYLTSWWVFAASTLVSFLLYQAAMRKFDSAAERRRRQRQRWECHPFADREEWLAHKHLLDAYHLPAYDPAKFHEPPDARKCPSYLTVPARVALYVNVAAFLAYVFIGSVLIWPLWLAMMSLCRR